Protein AF-A0A933EN72-F1 (afdb_monomer_lite)

pLDDT: mean 89.63, std 11.5, range [41.5, 98.25]

Radius of gyration: 16.43 Å; chains: 1; bounding box: 41×38×44 Å

Secondary structure (DSSP, 8-state):
---EEEEEE--TT--STHHHHHHHHHHTTTT--EEES-HHHHH-S--SEEEEEEE-GGGG--SS-HHHHHHHHSTTEEEEEE--SSHHHHHHHHHH-----------SS-PPPS---SS--EEEEEE--TTT--HHHHHHHHHHHGGGT-EEES-HHHHH-SS-SEEEEEEESTTSS-SS-HHHHHHHHSTTEEEEEE--SSHHHHHHHHHHHHT-

Foldseek 3Di:
DADAAEEEAEAPVCQACLLVLLCQQQDLLPPWHKYWHDLLLQQAFQHQHREYAYEPQVRNVDVVGSVVVCVVQFPRYHYHYDYAPGSNRSSVRVNVPPDPDRPRDDDDDDDPRGRAGPDADAAEEEAEASVPDHSLLSSLLCRLCVNVGHMYTHDLVSQQTYPHQHGEYEYEQQVPNDPDRSVVVCVPPRNNYHYHYQYDDDSNSSSVSVNVSVVD

Structure (mmCIF, N/CA/C/O backbone):
data_AF-A0A933EN72-F1
#
_entry.id   AF-A0A933EN72-F1
#
loop_
_atom_site.group_PDB
_atom_site.id
_atom_site.type_symbol
_atom_site.label_atom_id
_atom_site.label_alt_id
_atom_site.label_comp_id
_atom_site.label_asym_id
_atom_site.label_entity_id
_atom_site.label_seq_id
_atom_site.pdbx_PDB_ins_code
_atom_site.Cartn_x
_atom_site.Cartn_y
_atom_site.Cartn_z
_atom_site.occupancy
_atom_site.B_iso_or_equiv
_atom_site.auth_seq_id
_atom_site.auth_comp_id
_atom_site.auth_asym_id
_atom_site.auth_atom_id
_atom_site.pdbx_PDB_model_num
ATOM 1 N N . GLU A 1 1 ? 11.639 -12.276 6.466 1.00 54.22 1 GLU A N 1
ATOM 2 C CA . GLU A 1 1 ? 12.044 -12.107 7.891 1.00 54.22 1 GLU A CA 1
ATOM 3 C C . GLU A 1 1 ? 10.882 -11.496 8.678 1.00 54.22 1 GLU A C 1
ATOM 5 O O . GLU A 1 1 ? 9.890 -11.132 8.061 1.00 54.22 1 GLU A O 1
ATOM 10 N N . GLN A 1 2 ? 10.943 -11.399 10.011 1.00 68.12 2 GLN A N 1
ATOM 11 C CA . GLN A 1 2 ? 9.931 -10.630 10.754 1.00 68.12 2 GLN A CA 1
ATOM 12 C C . GLN A 1 2 ? 10.224 -9.134 10.605 1.00 68.12 2 GLN A C 1
ATOM 14 O O . GLN A 1 2 ? 11.325 -8.690 10.917 1.00 68.12 2 GLN A O 1
ATOM 19 N N . TYR A 1 3 ? 9.239 -8.366 10.143 1.00 71.19 3 TYR A N 1
ATOM 20 C CA . TYR A 1 3 ? 9.345 -6.919 9.965 1.00 71.19 3 TYR A CA 1
ATOM 21 C C . TYR A 1 3 ? 8.107 -6.213 10.523 1.00 71.19 3 TYR A C 1
ATOM 23 O O . TYR A 1 3 ? 7.078 -6.833 10.798 1.00 71.19 3 TYR A O 1
ATOM 31 N N . SER A 1 4 ? 8.225 -4.900 10.718 1.00 78.69 4 SER A N 1
ATOM 32 C CA . SER A 1 4 ? 7.108 -4.055 11.141 1.00 78.69 4 SER A CA 1
ATOM 33 C C . SER A 1 4 ? 6.435 -3.453 9.920 1.00 78.69 4 SER A C 1
ATOM 35 O O . SER A 1 4 ? 7.078 -2.738 9.151 1.00 78.69 4 SER A O 1
ATOM 37 N N . ARG A 1 5 ? 5.146 -3.733 9.742 1.00 87.81 5 ARG A N 1
ATOM 38 C CA . ARG A 1 5 ? 4.351 -3.166 8.653 1.00 87.81 5 ARG A CA 1
ATOM 39 C C . ARG A 1 5 ? 3.612 -1.932 9.146 1.00 87.81 5 ARG A C 1
ATOM 41 O O . ARG A 1 5 ? 2.907 -2.006 10.149 1.00 87.81 5 ARG A O 1
ATOM 48 N N . VAL A 1 6 ? 3.736 -0.835 8.405 1.00 91.69 6 VAL A N 1
ATOM 49 C CA . VAL A 1 6 ? 2.850 0.327 8.527 1.00 91.69 6 VAL A CA 1
ATOM 50 C C . VAL A 1 6 ? 2.036 0.426 7.245 1.00 91.69 6 VAL A C 1
ATOM 52 O O . VAL A 1 6 ? 2.601 0.571 6.158 1.00 91.69 6 VAL A O 1
ATOM 55 N N . TYR A 1 7 ? 0.719 0.322 7.389 1.00 95.06 7 TYR A N 1
ATOM 56 C CA . TYR A 1 7 ? -0.250 0.442 6.310 1.00 95.06 7 TYR A CA 1
ATOM 57 C C . TYR A 1 7 ? -1.048 1.732 6.493 1.00 95.06 7 TYR A C 1
ATOM 59 O O . TYR A 1 7 ? -1.721 1.902 7.509 1.00 95.06 7 TYR A O 1
ATOM 67 N N . VAL A 1 8 ? -0.980 2.641 5.526 1.00 96.94 8 VAL A N 1
ATOM 68 C CA . VAL A 1 8 ? -1.852 3.814 5.468 1.00 96.94 8 VAL A CA 1
ATOM 69 C C . VAL A 1 8 ? -3.125 3.419 4.738 1.00 96.94 8 VAL A C 1
ATOM 71 O O . VAL A 1 8 ? -3.112 3.139 3.537 1.00 96.94 8 VAL A O 1
ATOM 74 N N . LEU A 1 9 ? -4.211 3.372 5.500 1.00 97.88 9 LEU A N 1
ATOM 75 C CA . LEU A 1 9 ? -5.524 2.945 5.057 1.00 97.88 9 LEU A CA 1
ATOM 76 C C . LEU A 1 9 ? -6.353 4.174 4.665 1.00 97.88 9 LEU A C 1
ATOM 78 O O . LEU A 1 9 ? -6.825 4.914 5.530 1.00 97.88 9 LEU A O 1
ATOM 82 N N . LEU A 1 10 ? -6.510 4.391 3.357 1.00 97.69 10 LEU A N 1
ATOM 83 C CA . LEU A 1 10 ? -7.298 5.488 2.792 1.00 97.69 10 LEU A CA 1
ATOM 84 C C . LEU A 1 10 ? -8.790 5.126 2.734 1.00 97.69 10 LEU A C 1
ATOM 86 O O . LEU A 1 10 ? -9.117 3.991 2.376 1.00 97.69 10 LEU A O 1
ATOM 90 N N . PRO A 1 11 ? -9.699 6.065 3.056 1.00 95.88 11 PRO A N 1
ATOM 91 C CA . PRO A 1 11 ? -11.125 5.783 3.153 1.00 95.88 11 PRO A CA 1
ATOM 92 C C . PRO A 1 11 ? -11.784 5.545 1.787 1.00 95.88 11 PRO A C 1
ATOM 94 O O . PRO A 1 11 ? -11.268 5.993 0.756 1.00 95.88 11 PRO A O 1
ATOM 97 N N . PRO A 1 12 ? -12.973 4.910 1.753 1.00 92.75 12 PRO A N 1
ATOM 98 C CA . PRO A 1 12 ? -13.750 4.739 0.525 1.00 92.75 12 PRO A CA 1
ATOM 99 C C . PRO A 1 12 ? -14.041 6.064 -0.198 1.00 92.75 12 PRO A C 1
ATOM 101 O O . PRO A 1 12 ? -14.056 6.099 -1.431 1.00 92.75 12 PRO A O 1
ATOM 104 N N . SER A 1 13 ? -14.200 7.156 0.564 1.00 92.25 13 SER A N 1
ATOM 105 C CA . SER A 1 13 ? -14.405 8.525 0.069 1.00 92.25 13 SER A CA 1
ATOM 106 C C . SER A 1 13 ? -13.233 9.072 -0.755 1.00 92.25 13 SER A C 1
ATOM 108 O O . SER A 1 13 ? -13.438 9.973 -1.564 1.00 92.25 13 SER A O 1
ATOM 110 N N . ALA A 1 14 ? -12.021 8.519 -0.620 1.00 93.12 14 ALA A N 1
ATOM 111 C CA . ALA A 1 14 ? -10.827 8.979 -1.330 1.00 93.12 14 ALA A CA 1
ATOM 112 C C . ALA A 1 14 ? -10.828 8.537 -2.806 1.00 93.12 14 ALA A C 1
ATOM 114 O O . ALA A 1 14 ? -9.976 7.757 -3.211 1.00 93.12 14 ALA A O 1
ATOM 115 N N . THR A 1 15 ? -11.820 8.930 -3.606 1.00 90.31 15 THR A N 1
ATOM 116 C CA . THR A 1 15 ? -12.061 8.419 -4.973 1.00 90.31 15 THR A CA 1
ATOM 117 C C . THR A 1 15 ? -10.968 8.737 -5.985 1.00 90.31 15 THR A C 1
ATOM 119 O O . THR A 1 15 ? -10.844 8.036 -6.988 1.00 90.31 15 THR A O 1
ATOM 122 N N . ASP A 1 16 ? -10.162 9.757 -5.720 1.00 91.50 16 ASP A N 1
ATOM 123 C CA . ASP A 1 16 ? -9.021 10.151 -6.535 1.00 91.50 16 ASP A CA 1
ATOM 124 C C . ASP A 1 16 ? -7.683 9.784 -5.846 1.00 91.50 16 ASP A C 1
ATOM 126 O O . ASP A 1 16 ? -7.644 9.499 -4.644 1.00 91.50 16 ASP A O 1
ATOM 130 N N . PRO A 1 17 ? -6.573 9.731 -6.602 1.00 94.00 17 PRO A N 1
ATOM 131 C CA . PRO A 1 17 ? -5.272 9.307 -6.090 1.00 94.00 17 PRO A CA 1
ATOM 132 C C . PRO A 1 17 ? -4.503 10.403 -5.328 1.00 94.00 17 PRO A C 1
ATOM 134 O O . PRO A 1 17 ? -3.369 10.148 -4.922 1.00 94.00 17 PRO A O 1
ATOM 137 N N . ALA A 1 18 ? -5.053 11.603 -5.098 1.00 95.62 18 ALA A N 1
ATOM 138 C CA . ALA A 1 18 ? -4.316 12.688 -4.439 1.00 95.62 18 ALA A CA 1
ATOM 139 C C . ALA A 1 18 ? -3.886 12.314 -3.013 1.00 95.62 18 ALA A C 1
ATOM 141 O O . ALA A 1 18 ? -2.769 12.627 -2.600 1.00 95.62 18 ALA A O 1
ATOM 142 N N . GLY A 1 19 ? -4.720 11.561 -2.286 1.00 95.88 19 GLY A N 1
ATOM 143 C CA . GLY A 1 19 ? -4.346 11.003 -0.984 1.00 95.88 19 GLY A CA 1
ATOM 144 C C . GLY A 1 19 ? -3.141 10.059 -1.070 1.00 95.88 19 GLY A C 1
ATOM 145 O O . GLY A 1 19 ? -2.247 10.120 -0.233 1.00 95.88 19 GLY A O 1
ATOM 146 N N . VAL A 1 20 ? -3.054 9.236 -2.120 1.00 96.06 20 VAL A N 1
ATOM 147 C CA . VAL A 1 20 ? -1.894 8.358 -2.353 1.00 96.06 20 VAL A CA 1
ATOM 148 C C . VAL A 1 20 ? -0.638 9.178 -2.633 1.00 96.06 20 VAL A C 1
ATOM 150 O O . VAL A 1 20 ? 0.415 8.886 -2.069 1.00 96.06 20 VAL A O 1
ATOM 153 N N . ALA A 1 21 ? -0.748 10.219 -3.462 1.00 95.25 21 ALA A N 1
ATOM 154 C CA . ALA A 1 21 ? 0.364 11.113 -3.776 1.00 95.25 21 ALA A CA 1
ATOM 155 C C . ALA A 1 21 ? 0.891 11.829 -2.520 1.00 95.25 21 ALA A C 1
ATOM 157 O O . ALA A 1 21 ? 2.102 11.885 -2.312 1.00 95.25 21 ALA A O 1
ATOM 158 N N . ALA A 1 22 ? -0.002 12.296 -1.641 1.00 95.94 22 ALA A N 1
ATOM 159 C CA . ALA A 1 22 ? 0.367 12.889 -0.356 1.00 95.94 22 ALA A CA 1
ATOM 160 C C . ALA A 1 22 ? 1.120 11.901 0.549 1.00 95.94 22 ALA A C 1
ATOM 162 O O . ALA A 1 22 ? 2.178 12.230 1.091 1.00 95.94 22 ALA A O 1
ATOM 163 N N . VAL A 1 23 ? 0.623 10.665 0.670 1.00 95.12 23 VAL A N 1
ATOM 164 C CA . VAL A 1 23 ? 1.286 9.616 1.461 1.00 95.12 23 VAL A CA 1
ATOM 165 C C 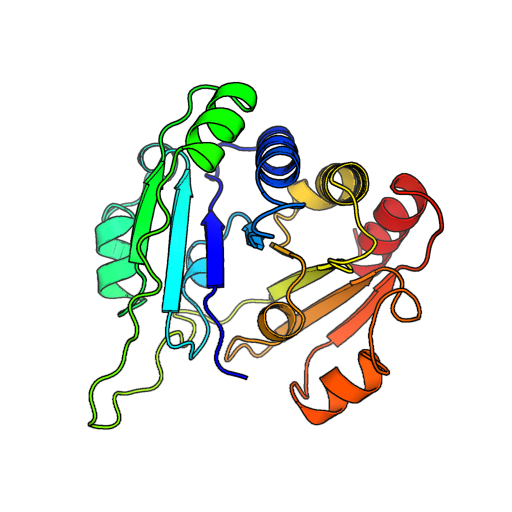. VAL A 1 23 ? 2.658 9.273 0.879 1.00 95.12 23 VAL A C 1
ATOM 167 O O . VAL A 1 23 ? 3.634 9.163 1.628 1.00 95.12 23 VAL A O 1
ATOM 170 N N . ALA A 1 24 ? 2.761 9.129 -0.445 1.00 93.06 24 ALA A N 1
ATOM 171 C CA . ALA A 1 24 ? 4.024 8.868 -1.125 1.00 93.06 24 ALA A CA 1
ATOM 172 C C . ALA A 1 24 ? 5.018 10.021 -0.904 1.00 93.06 24 ALA A C 1
ATOM 174 O O . ALA A 1 24 ? 6.144 9.789 -0.470 1.00 93.06 24 ALA A O 1
ATOM 175 N N . GLY A 1 25 ? 4.595 11.269 -1.108 1.00 92.50 25 GLY A N 1
ATOM 176 C CA . GLY A 1 25 ? 5.434 12.447 -0.885 1.00 92.50 25 GLY A CA 1
ATOM 177 C C . GLY A 1 25 ? 5.956 12.551 0.551 1.00 92.50 25 GLY A C 1
ATOM 178 O O . GLY A 1 25 ? 7.137 12.824 0.755 1.00 92.50 25 GLY A O 1
ATOM 179 N N . ALA A 1 26 ? 5.110 12.276 1.547 1.00 91.12 26 ALA A N 1
ATOM 180 C CA . ALA A 1 26 ? 5.491 12.375 2.955 1.00 91.12 26 ALA A CA 1
ATOM 181 C C . ALA A 1 26 ? 6.378 11.216 3.433 1.00 91.12 26 ALA A C 1
ATOM 183 O O . ALA A 1 26 ? 7.263 11.406 4.268 1.00 91.12 26 ALA A O 1
ATOM 184 N N . THR A 1 27 ? 6.139 9.997 2.942 1.00 88.56 27 THR A N 1
ATOM 185 C CA . THR A 1 27 ? 6.661 8.796 3.613 1.00 88.56 27 THR A CA 1
ATOM 186 C C . THR A 1 27 ? 7.653 8.005 2.778 1.00 88.56 27 THR 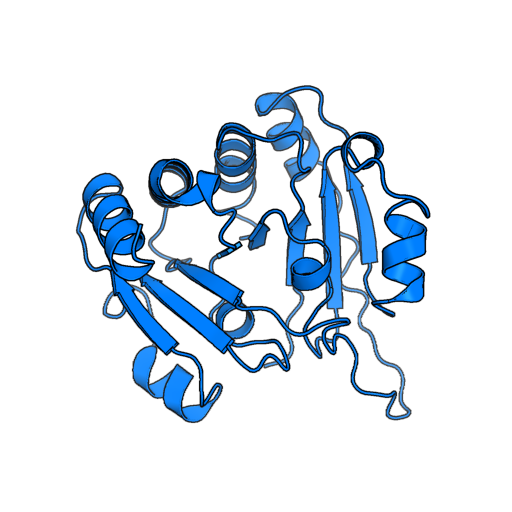A C 1
ATOM 188 O O . THR A 1 27 ? 8.462 7.284 3.356 1.00 88.56 27 THR A O 1
ATOM 191 N N . TRP A 1 28 ? 7.662 8.124 1.450 1.00 86.50 28 TRP A N 1
ATOM 192 C CA . TRP A 1 28 ? 8.378 7.170 0.598 1.00 86.50 28 TRP A CA 1
ATOM 193 C C . TRP A 1 28 ? 9.899 7.193 0.771 1.00 86.50 28 TRP A C 1
ATOM 195 O O . TRP A 1 28 ? 10.537 6.146 0.803 1.00 86.50 28 TRP A O 1
ATOM 205 N N . SER A 1 29 ? 10.494 8.369 0.961 1.00 80.69 29 SER A N 1
ATOM 206 C CA . SER A 1 29 ? 11.951 8.492 1.126 1.00 80.69 29 SER A CA 1
ATOM 207 C C . SER A 1 29 ? 12.438 8.156 2.539 1.00 80.69 29 SER A C 1
ATOM 209 O O . SER A 1 29 ? 13.618 7.873 2.732 1.00 80.69 29 SER A O 1
ATOM 211 N N . THR A 1 30 ? 11.553 8.203 3.537 1.00 79.56 30 THR A N 1
ATOM 212 C CA . THR A 1 30 ? 11.928 8.161 4.961 1.00 79.56 30 THR A CA 1
ATOM 213 C C . THR A 1 30 ? 11.423 6.913 5.672 1.00 79.56 30 THR A C 1
ATOM 215 O O . THR A 1 30 ? 12.157 6.313 6.453 1.00 79.56 30 THR A O 1
ATOM 218 N N . ARG A 1 31 ? 10.175 6.514 5.412 1.00 79.88 31 ARG A N 1
ATOM 219 C CA . ARG A 1 31 ? 9.467 5.471 6.165 1.00 79.88 31 ARG A CA 1
ATOM 220 C C . ARG A 1 31 ? 8.870 4.355 5.296 1.00 79.88 31 ARG A C 1
ATOM 222 O O . ARG A 1 31 ? 8.685 3.256 5.803 1.00 79.88 31 ARG A O 1
ATOM 229 N N . ARG A 1 32 ? 8.616 4.611 4.005 1.00 78.88 32 ARG A N 1
ATOM 230 C CA . ARG A 1 32 ? 8.132 3.656 2.983 1.00 78.88 32 ARG A CA 1
ATOM 231 C C . ARG A 1 32 ? 6.880 2.889 3.403 1.00 78.88 32 ARG A C 1
ATOM 233 O O . ARG A 1 32 ? 6.859 1.659 3.385 1.00 78.88 32 ARG A O 1
ATOM 240 N N . PHE A 1 33 ? 5.843 3.613 3.806 1.00 90.25 33 PHE A N 1
ATOM 241 C CA . PHE A 1 33 ? 4.596 2.969 4.200 1.00 90.25 33 PHE A CA 1
ATOM 242 C C . PHE A 1 33 ? 3.919 2.280 3.022 1.00 90.25 33 PHE A C 1
ATOM 244 O O . PHE A 1 33 ? 4.020 2.718 1.877 1.00 90.25 33 PHE A O 1
ATOM 251 N N . THR A 1 34 ? 3.205 1.204 3.336 1.00 94.31 34 THR A N 1
ATOM 252 C CA . THR A 1 34 ? 2.288 0.575 2.388 1.00 94.31 34 THR A CA 1
ATOM 253 C C . THR A 1 34 ? 1.023 1.416 2.318 1.00 94.31 34 THR A C 1
ATOM 255 O O . THR A 1 34 ? 0.556 1.902 3.344 1.00 94.31 34 THR A O 1
ATOM 258 N N . ILE A 1 35 ? 0.480 1.608 1.122 1.00 96.44 35 ILE A N 1
ATOM 259 C CA . ILE A 1 35 ? -0.685 2.456 0.866 1.00 96.44 35 ILE A CA 1
ATOM 260 C C . ILE A 1 35 ? -1.775 1.586 0.255 1.00 96.44 35 ILE A C 1
ATOM 262 O O . ILE A 1 35 ? -1.519 0.860 -0.706 1.00 96.44 35 ILE A O 1
ATOM 266 N N . GLY A 1 36 ? -2.998 1.684 0.761 1.00 97.00 36 GLY A N 1
ATOM 267 C CA . GLY A 1 36 ? -4.144 1.055 0.117 1.00 97.00 36 GLY A CA 1
ATOM 268 C C . GLY A 1 36 ? -5.464 1.431 0.773 1.00 97.00 36 GLY A C 1
ATOM 269 O O . GLY A 1 36 ? -5.523 2.342 1.596 1.00 97.00 36 GLY A O 1
ATOM 270 N N . ALA A 1 37 ? -6.538 0.757 0.366 1.00 95.75 37 ALA A N 1
ATOM 271 C CA . ALA A 1 37 ? -7.905 1.086 0.782 1.00 95.75 37 ALA A CA 1
ATOM 272 C C . ALA A 1 37 ? -8.713 -0.143 1.239 1.00 95.75 37 ALA A C 1
ATOM 274 O O . ALA A 1 37 ? -9.940 -0.109 1.241 1.00 95.75 37 ALA A O 1
ATOM 275 N N . SER A 1 38 ? -8.045 -1.245 1.604 1.00 96.06 38 SER A N 1
ATOM 276 C CA . SER A 1 38 ? -8.697 -2.453 2.125 1.00 96.06 38 SER A CA 1
ATOM 277 C C . SER A 1 38 ? -8.351 -2.652 3.598 1.00 96.06 38 SER A C 1
ATOM 279 O O . SER A 1 38 ? -7.189 -2.855 3.951 1.00 96.06 38 SER A O 1
ATOM 281 N N . ALA A 1 39 ? -9.370 -2.600 4.461 1.00 95.56 39 ALA A N 1
ATOM 282 C CA . ALA A 1 39 ? -9.203 -2.841 5.892 1.00 95.56 39 ALA A CA 1
ATOM 283 C C . ALA A 1 39 ? -8.778 -4.291 6.175 1.00 95.56 39 ALA A C 1
ATOM 285 O O . ALA A 1 39 ? -7.921 -4.519 7.027 1.00 95.56 39 ALA A O 1
ATOM 286 N N . ASP A 1 40 ? -9.313 -5.257 5.417 1.00 94.94 40 ASP A N 1
ATOM 287 C CA . ASP A 1 40 ? -8.882 -6.654 5.497 1.00 94.94 40 ASP A CA 1
ATOM 288 C C . ASP A 1 40 ? -7.390 -6.772 5.120 1.00 94.94 40 ASP A C 1
ATOM 290 O O . ASP A 1 40 ? -6.606 -7.304 5.905 1.00 94.94 40 ASP A O 1
ATOM 294 N N . ASP A 1 41 ? -6.945 -6.169 4.006 1.00 96.44 41 ASP A N 1
ATOM 295 C CA . ASP A 1 41 ? -5.525 -6.195 3.612 1.00 96.44 41 ASP A CA 1
ATOM 296 C C . ASP A 1 41 ? -4.616 -5.528 4.645 1.00 96.44 41 ASP A C 1
ATOM 298 O O . ASP A 1 41 ? -3.534 -6.032 4.925 1.00 96.44 41 ASP A O 1
ATOM 302 N N . ALA A 1 42 ? -5.040 -4.428 5.263 1.00 95.19 42 ALA A N 1
ATOM 303 C CA . ALA A 1 42 ? -4.262 -3.772 6.309 1.00 95.19 42 ALA A CA 1
ATOM 304 C C . ALA A 1 42 ? -4.025 -4.687 7.532 1.00 95.19 42 ALA A C 1
ATOM 306 O O . ALA A 1 42 ? -2.984 -4.593 8.190 1.00 95.19 42 ALA A O 1
ATOM 307 N N . GLY A 1 43 ? -4.970 -5.593 7.812 1.00 92.50 43 GLY A N 1
ATOM 308 C CA . GLY A 1 43 ? -4.953 -6.496 8.962 1.00 92.50 43 GLY A CA 1
ATOM 309 C C . GLY A 1 43 ? -4.251 -7.842 8.748 1.00 92.50 43 GLY A C 1
ATOM 310 O O . GLY A 1 43 ? -3.841 -8.461 9.736 1.00 92.50 43 GLY A O 1
ATOM 311 N N . ILE A 1 44 ? -4.080 -8.319 7.511 1.00 92.25 44 ILE A N 1
ATOM 312 C CA . ILE A 1 44 ? -3.490 -9.646 7.252 1.00 92.25 44 ILE A CA 1
ATOM 313 C C . ILE A 1 44 ? -1.974 -9.728 7.507 1.00 92.25 44 ILE A C 1
ATOM 315 O O . ILE A 1 44 ? -1.264 -8.726 7.615 1.00 92.25 44 ILE A O 1
ATOM 319 N N . GLY A 1 45 ? -1.478 -10.966 7.570 1.00 87.50 45 GLY A N 1
ATOM 320 C CA . GLY A 1 45 ? -0.070 -11.318 7.720 1.00 87.50 45 GLY A CA 1
ATOM 321 C C . GLY A 1 45 ? 0.296 -11.736 9.141 1.00 87.50 45 GLY A C 1
ATOM 322 O O . GLY A 1 45 ? -0.031 -11.059 10.116 1.00 87.50 45 GLY A O 1
ATOM 323 N N . ASN A 1 46 ? 1.049 -12.830 9.261 1.00 84.88 46 ASN A N 1
ATOM 324 C CA . ASN A 1 46 ? 1.567 -13.311 10.542 1.00 84.88 46 ASN A CA 1
ATOM 325 C C . ASN A 1 46 ? 2.846 -12.551 10.946 1.00 84.88 46 ASN A C 1
ATOM 327 O O . ASN A 1 46 ? 3.944 -13.112 11.012 1.00 84.88 46 ASN A O 1
ATOM 331 N N . LEU A 1 47 ? 2.692 -11.242 11.150 1.00 79.75 47 LEU A N 1
ATOM 332 C CA . LEU A 1 47 ? 3.767 -10.311 11.488 1.00 79.75 47 LEU A CA 1
ATOM 333 C C . LEU A 1 47 ? 3.702 -9.918 12.967 1.00 79.75 47 LEU A C 1
ATOM 335 O O . LEU A 1 47 ? 2.617 -9.716 13.520 1.00 79.75 47 LEU A O 1
ATOM 339 N N . HIS A 1 48 ? 4.872 -9.744 13.580 1.00 73.25 48 HIS A N 1
ATOM 340 C CA . HIS A 1 48 ? 5.022 -9.290 14.966 1.00 73.25 48 HIS A CA 1
ATOM 341 C C . HIS A 1 48 ? 4.422 -7.901 15.219 1.00 73.25 48 HIS A C 1
ATOM 343 O O . HIS A 1 48 ? 3.860 -7.663 16.285 1.00 73.25 48 HIS A O 1
ATOM 349 N N . ALA A 1 49 ? 4.498 -7.003 14.232 1.00 79.19 49 ALA A N 1
ATOM 350 C CA . ALA A 1 49 ? 3.936 -5.661 14.316 1.00 79.19 49 ALA A CA 1
ATOM 351 C C . ALA A 1 49 ? 3.188 -5.303 13.025 1.00 79.19 49 ALA A C 1
ATOM 353 O O . ALA A 1 49 ? 3.788 -5.177 11.954 1.00 79.19 49 ALA A O 1
ATOM 354 N N . ARG A 1 50 ? 1.870 -5.116 13.146 1.00 88.19 50 ARG A N 1
ATOM 355 C CA . ARG A 1 50 ? 0.989 -4.584 12.097 1.00 88.19 50 ARG A CA 1
ATOM 356 C C . ARG A 1 50 ? 0.388 -3.290 12.603 1.00 88.19 50 ARG A C 1
ATOM 358 O O . ARG A 1 50 ? -0.435 -3.313 13.511 1.00 88.19 50 ARG A O 1
ATOM 365 N N . MET A 1 51 ? 0.822 -2.173 12.047 1.00 91.06 51 MET A N 1
ATOM 366 C CA . MET A 1 51 ? 0.270 -0.863 12.344 1.00 91.06 51 MET A CA 1
ATOM 367 C C . MET A 1 51 ? -0.582 -0.400 11.176 1.00 91.06 51 MET A C 1
ATOM 369 O O . MET A 1 51 ? -0.142 -0.451 10.027 1.00 91.06 51 MET A O 1
ATOM 373 N N . VAL A 1 52 ? -1.778 0.084 11.487 1.00 94.62 52 VAL A N 1
ATOM 374 C CA . VAL A 1 52 ? -2.691 0.646 10.499 1.00 94.62 52 VAL A CA 1
ATOM 375 C C . VAL A 1 52 ? -2.958 2.096 10.872 1.00 94.62 52 VAL A C 1
ATOM 377 O O . VAL A 1 52 ? -3.571 2.377 11.901 1.00 94.62 52 VAL A O 1
ATOM 380 N N . VAL A 1 53 ? -2.474 3.009 10.030 1.00 95.81 53 VAL A N 1
ATOM 381 C CA . VAL A 1 53 ? -2.801 4.434 10.101 1.00 95.81 53 VAL A CA 1
ATOM 382 C C . VAL A 1 53 ? -4.080 4.638 9.300 1.00 95.81 53 VAL A C 1
ATOM 384 O O . VAL A 1 53 ? -4.060 4.573 8.072 1.00 95.81 53 VAL A O 1
ATOM 387 N N . VAL A 1 54 ? -5.199 4.823 9.992 1.00 97.06 54 VAL A N 1
ATOM 388 C CA . VAL A 1 54 ? -6.527 4.944 9.383 1.00 97.06 54 VAL A CA 1
ATOM 389 C C . VAL A 1 54 ? -6.829 6.408 9.133 1.00 97.06 54 VAL A C 1
ATOM 391 O O . VAL A 1 54 ? -7.040 7.168 10.078 1.00 97.06 54 VAL A O 1
ATOM 394 N N . VAL A 1 55 ? -6.844 6.793 7.858 1.00 97.56 55 VAL A N 1
ATOM 395 C CA . VAL A 1 55 ? -7.131 8.165 7.438 1.00 97.56 55 VAL A CA 1
ATOM 396 C C . VAL A 1 55 ? -8.637 8.389 7.458 1.00 97.56 55 VAL A C 1
ATOM 398 O O . VAL A 1 55 ? -9.383 7.612 6.862 1.00 97.56 55 VAL A O 1
ATOM 401 N N . ASN A 1 56 ? -9.061 9.451 8.142 1.00 96.94 56 ASN A N 1
ATOM 402 C CA . ASN A 1 56 ? -10.453 9.863 8.307 1.00 96.94 56 ASN A CA 1
ATOM 403 C C . ASN A 1 56 ? -11.382 8.680 8.643 1.00 96.94 56 ASN A C 1
ATOM 405 O O . ASN A 1 56 ? -12.239 8.319 7.835 1.00 96.94 56 ASN A O 1
ATOM 409 N N . PRO A 1 57 ? -11.238 8.042 9.824 1.00 96.50 57 PRO A N 1
ATOM 410 C CA . PRO A 1 57 ? -12.044 6.877 10.200 1.00 96.50 57 PRO A CA 1
ATOM 411 C C . PRO A 1 57 ? -13.560 7.087 10.094 1.00 96.50 57 PRO A C 1
ATOM 413 O O . PRO A 1 57 ? -14.297 6.139 9.835 1.00 96.50 57 PRO A O 1
ATOM 416 N N . GLN A 1 58 ? -14.030 8.323 10.273 1.00 94.00 58 GLN A N 1
ATOM 417 C CA . GLN A 1 58 ? -15.436 8.697 10.131 1.00 94.00 58 GLN A CA 1
ATOM 418 C C . GLN A 1 58 ? -15.980 8.478 8.709 1.00 94.00 58 GLN A C 1
ATOM 420 O O . GLN A 1 58 ? -17.167 8.201 8.548 1.00 94.00 58 GLN A O 1
ATOM 425 N N . ASP A 1 59 ? -15.118 8.523 7.690 1.00 94.88 59 ASP A N 1
ATOM 426 C CA . ASP A 1 59 ? -15.496 8.370 6.281 1.00 94.88 59 ASP A CA 1
ATOM 427 C C . ASP A 1 59 ? -15.703 6.903 5.873 1.00 94.88 59 ASP A C 1
ATOM 429 O O . ASP A 1 59 ? -16.158 6.612 4.766 1.00 94.88 59 ASP A O 1
ATOM 433 N N . TRP A 1 60 ? -15.369 5.956 6.753 1.00 93.50 60 TRP A N 1
ATOM 434 C CA . TRP A 1 60 ? -15.567 4.530 6.500 1.00 93.50 60 TRP A CA 1
ATOM 435 C C . TRP A 1 60 ? -17.011 4.077 6.709 1.00 93.50 60 TRP A C 1
ATOM 437 O O . TRP A 1 60 ? -17.408 3.057 6.149 1.00 93.50 60 TRP A O 1
ATOM 447 N N . GLY A 1 61 ? -17.796 4.813 7.505 1.00 87.81 61 GLY A N 1
ATOM 448 C CA . GLY A 1 61 ? -19.213 4.518 7.737 1.00 87.81 61 GLY A CA 1
ATOM 449 C C . GLY A 1 61 ? -19.493 3.116 8.299 1.00 87.81 61 GLY A C 1
ATOM 450 O O . GLY A 1 61 ? -20.595 2.598 8.127 1.00 87.81 61 GLY A O 1
ATOM 451 N N . THR A 1 62 ? -18.509 2.469 8.930 1.00 85.44 62 THR A N 1
ATOM 452 C CA . THR A 1 62 ? -18.629 1.091 9.417 1.00 85.44 62 THR A CA 1
ATOM 453 C C . THR A 1 62 ? -19.385 1.017 10.741 1.00 85.44 62 THR A C 1
ATOM 455 O O . THR A 1 62 ? -19.299 1.894 11.600 1.00 85.44 62 THR A O 1
ATOM 458 N N . THR A 1 63 ? -20.152 -0.061 10.916 1.00 87.38 63 THR A N 1
ATOM 459 C CA . THR A 1 63 ? -20.740 -0.452 12.202 1.00 87.38 63 THR A CA 1
ATOM 460 C C . THR A 1 63 ? -20.394 -1.927 12.448 1.00 87.38 63 THR A C 1
ATOM 462 O O . THR A 1 63 ? -20.857 -2.777 11.687 1.00 87.38 63 THR A O 1
ATOM 465 N N . PRO A 1 64 ? -19.576 -2.256 13.465 1.00 91.50 64 PRO A N 1
ATOM 466 C CA . PRO A 1 64 ? -18.982 -1.336 14.437 1.00 91.50 64 PRO A CA 1
ATOM 467 C C . PRO A 1 64 ? -17.930 -0.401 13.799 1.00 91.50 64 PRO A C 1
ATOM 469 O O . PRO A 1 64 ? -17.469 -0.686 12.689 1.00 91.50 64 PRO A O 1
ATOM 472 N N . PRO A 1 65 ? -17.547 0.700 14.477 1.00 94.94 65 PRO A N 1
ATOM 473 C CA . PRO A 1 65 ? -16.456 1.562 14.026 1.00 94.94 65 PRO A CA 1
ATOM 474 C C . PRO A 1 65 ? -15.154 0.775 13.799 1.00 94.94 65 PRO A C 1
ATOM 476 O O . PRO A 1 65 ? -14.947 -0.294 14.381 1.00 94.94 65 PRO A O 1
ATOM 479 N N . LEU A 1 66 ? -14.277 1.283 12.926 1.00 95.50 66 LEU A N 1
ATOM 480 C CA . LEU A 1 66 ? -13.119 0.520 12.445 1.00 95.50 66 LEU A CA 1
ATOM 481 C C . LEU A 1 66 ? -12.160 0.041 13.544 1.00 95.50 66 LEU A C 1
ATOM 483 O O . LEU A 1 66 ? -11.599 -1.042 13.414 1.00 95.50 66 LEU A O 1
ATOM 487 N N . ASP A 1 67 ? -11.963 0.808 14.611 1.00 94.50 67 ASP A N 1
ATOM 488 C CA . ASP A 1 67 ? -11.117 0.414 15.742 1.00 94.50 67 ASP A CA 1
ATOM 489 C C . ASP A 1 67 ? -11.629 -0.875 16.410 1.00 94.50 67 ASP A C 1
ATOM 491 O O . ASP A 1 67 ? -10.867 -1.820 16.630 1.00 94.50 67 ASP A O 1
ATOM 495 N N . GLN A 1 68 ? -12.938 -0.956 16.647 1.00 95.00 68 GLN A N 1
ATOM 496 C CA . GLN A 1 68 ? -13.603 -2.145 17.179 1.00 95.00 68 GLN A CA 1
ATOM 497 C C . GLN A 1 68 ? -13.606 -3.290 16.167 1.00 95.00 68 GLN A C 1
ATOM 499 O O . GLN A 1 68 ? -13.405 -4.444 16.544 1.00 95.00 68 GLN A O 1
ATOM 504 N N . TRP A 1 69 ? -13.788 -2.986 14.880 1.00 95.19 69 TRP A N 1
ATOM 505 C CA . TRP A 1 69 ? -13.715 -3.984 13.816 1.00 95.19 69 TRP A CA 1
ATOM 506 C C . TRP A 1 69 ? -12.323 -4.636 13.744 1.00 95.19 69 TRP A C 1
ATOM 508 O O . TRP A 1 69 ? -12.218 -5.863 13.734 1.00 95.19 69 TRP A O 1
ATOM 518 N N . PHE A 1 70 ? -11.241 -3.851 13.788 1.00 94.00 70 PHE A N 1
ATOM 519 C CA . PHE A 1 70 ? -9.876 -4.386 13.836 1.00 94.00 70 PHE A CA 1
ATOM 520 C C . PHE A 1 70 ? -9.625 -5.181 15.120 1.00 94.00 70 PHE A C 1
ATOM 522 O O . PHE A 1 70 ? -9.035 -6.259 15.055 1.00 94.00 70 PHE A O 1
ATOM 529 N N . ALA A 1 71 ? -10.107 -4.704 16.271 1.00 91.38 71 ALA A N 1
ATOM 530 C CA . ALA A 1 71 ? -9.998 -5.441 17.530 1.00 91.38 71 ALA A CA 1
ATOM 531 C C . ALA A 1 71 ? -10.711 -6.804 17.473 1.00 91.38 71 ALA A C 1
ATOM 533 O O . ALA A 1 71 ? -10.215 -7.781 18.036 1.00 91.38 71 ALA A O 1
ATOM 534 N N . GLN A 1 72 ? -11.845 -6.877 16.771 1.00 91.94 72 GLN A N 1
ATOM 535 C CA . GLN A 1 72 ? -12.627 -8.097 16.605 1.00 91.94 72 GLN A CA 1
ATOM 536 C C . GLN A 1 72 ? -11.976 -9.089 15.631 1.00 91.94 72 GLN A C 1
ATOM 538 O O . GLN A 1 72 ? -11.891 -10.276 15.945 1.00 91.94 72 GLN A O 1
ATOM 543 N N . TYR A 1 73 ? -11.546 -8.634 14.451 1.00 91.31 73 TYR A N 1
ATOM 544 C CA . TYR A 1 73 ? -11.145 -9.531 13.357 1.00 91.31 73 TYR A CA 1
ATOM 545 C C . TYR A 1 73 ? -9.631 -9.681 13.185 1.00 91.31 73 TYR A C 1
ATOM 547 O O . TYR A 1 73 ? -9.167 -10.696 12.672 1.00 91.31 73 TYR A O 1
ATOM 555 N N . TYR A 1 74 ? -8.844 -8.709 13.642 1.00 91.19 74 TYR A N 1
ATOM 556 C CA . TYR A 1 74 ? -7.407 -8.635 13.385 1.00 91.19 74 TYR A CA 1
ATOM 557 C C . TYR A 1 74 ? -6.633 -8.306 14.661 1.00 91.19 74 TYR A C 1
ATOM 559 O O . TYR A 1 74 ? -5.943 -7.290 14.770 1.00 91.19 74 TYR A O 1
ATOM 567 N N . ALA A 1 75 ? -6.707 -9.221 15.630 1.00 86.75 75 ALA A N 1
ATOM 568 C CA . ALA A 1 75 ? -5.987 -9.106 16.892 1.00 86.75 75 ALA A CA 1
ATOM 569 C C . ALA A 1 75 ? -4.496 -8.776 16.678 1.00 86.75 75 ALA A C 1
ATOM 571 O O . ALA A 1 75 ? -3.831 -9.322 15.791 1.00 86.75 75 ALA A O 1
ATOM 572 N N . GLY A 1 76 ? -3.962 -7.873 17.502 1.00 84.12 76 GLY A N 1
ATOM 573 C CA . GLY A 1 76 ? -2.572 -7.414 17.424 1.00 84.12 76 GLY A CA 1
ATOM 574 C 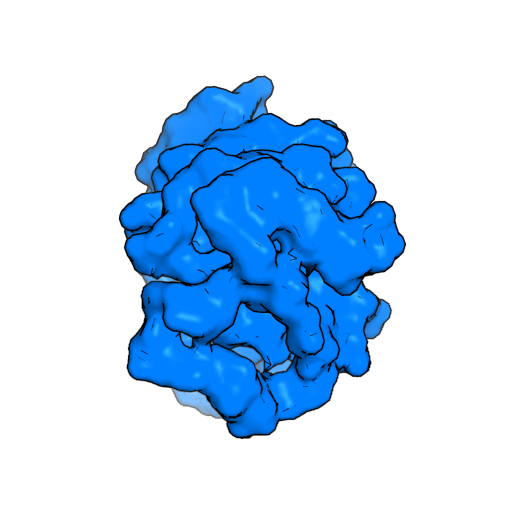C . GLY A 1 76 ? -2.300 -6.321 16.385 1.00 84.12 76 GLY A C 1
ATOM 575 O O . GLY A 1 76 ? -1.147 -5.916 16.251 1.00 84.12 76 GLY A O 1
ATOM 576 N N . VAL A 1 77 ? -3.315 -5.834 15.663 1.00 89.81 77 VAL A N 1
ATOM 577 C CA . VAL A 1 77 ? -3.197 -4.586 14.899 1.00 89.81 77 VAL A CA 1
ATOM 578 C C . VAL A 1 77 ? -3.097 -3.398 15.856 1.00 89.81 77 VAL A C 1
ATOM 580 O O . VAL A 1 77 ? -3.921 -3.232 16.754 1.00 89.81 77 VAL A O 1
ATOM 583 N N . VAL A 1 78 ? -2.095 -2.549 15.641 1.00 90.38 78 VAL A N 1
ATOM 584 C CA . VAL A 1 78 ? -1.986 -1.231 16.268 1.00 90.38 78 VAL A CA 1
ATOM 585 C C . VAL A 1 78 ? -2.757 -0.238 15.409 1.00 90.38 78 VAL A C 1
ATOM 587 O O . VAL A 1 78 ? -2.304 0.149 14.332 1.00 90.38 78 VAL A O 1
ATOM 590 N N . TYR A 1 79 ? -3.936 0.142 15.884 1.00 92.69 79 TYR A N 1
ATOM 591 C CA . TYR A 1 79 ? -4.810 1.103 15.224 1.00 92.69 79 TYR A CA 1
ATOM 592 C C . TYR A 1 79 ? -4.390 2.538 15.567 1.00 92.69 79 TYR A C 1
ATOM 594 O O . TYR A 1 79 ? -4.326 2.900 16.743 1.00 92.69 79 TYR A O 1
ATOM 602 N N . VAL A 1 80 ? -4.122 3.359 14.551 1.00 93.81 80 VAL A N 1
ATOM 603 C CA . VAL A 1 80 ? -3.754 4.774 14.704 1.00 93.81 80 VAL A CA 1
ATOM 604 C C . VAL A 1 80 ? -4.696 5.620 13.844 1.00 93.81 80 VAL A C 1
ATOM 606 O O . VAL A 1 80 ? -4.546 5.622 12.623 1.00 93.81 80 VAL A O 1
ATOM 609 N N . PRO A 1 81 ? -5.678 6.332 14.422 1.00 95.38 81 PRO A N 1
ATOM 610 C CA . PRO A 1 81 ? -6.510 7.240 13.645 1.00 95.38 81 PRO A CA 1
ATOM 611 C C . PRO A 1 81 ? -5.705 8.484 13.250 1.00 95.38 81 PRO A C 1
ATOM 613 O O . PRO A 1 81 ? -4.973 9.041 14.069 1.00 95.38 81 PRO A O 1
ATOM 616 N N . LEU A 1 82 ? -5.871 8.936 12.011 1.00 96.19 82 LEU A N 1
ATOM 617 C CA . LEU A 1 82 ? -5.304 10.177 11.492 1.00 96.19 82 LEU A CA 1
ATOM 618 C C . LEU A 1 82 ? -6.416 10.962 10.801 1.00 96.19 82 LEU A C 1
ATOM 620 O O . LEU A 1 82 ? -7.102 10.431 9.931 1.00 96.19 82 LEU A O 1
ATOM 624 N N . TYR A 1 83 ? -6.586 12.222 11.187 1.00 95.81 83 TYR A N 1
ATOM 625 C CA . TYR A 1 83 ? -7.580 13.119 10.601 1.00 95.81 83 TYR A CA 1
ATOM 626 C C . TYR A 1 83 ? -6.872 14.128 9.711 1.00 95.81 83 TYR A C 1
ATOM 628 O O . TYR A 1 83 ? -5.879 14.711 10.141 1.00 95.81 83 TYR A O 1
ATOM 636 N N . ALA A 1 84 ? -7.356 14.291 8.486 1.00 96.50 84 ALA A N 1
ATOM 637 C CA . ALA A 1 84 ? -6.818 15.249 7.537 1.00 96.50 84 ALA A CA 1
ATOM 638 C C . ALA A 1 84 ? -7.921 15.804 6.635 1.00 96.50 84 ALA A C 1
ATOM 640 O O . ALA A 1 84 ? -8.667 15.040 6.016 1.00 96.50 84 ALA A O 1
ATOM 641 N N . ASP A 1 85 ? -7.977 17.127 6.509 1.00 95.44 85 ASP A N 1
ATOM 642 C CA . ASP A 1 85 ? -9.010 17.811 5.716 1.00 95.44 85 ASP A CA 1
ATOM 643 C C . ASP A 1 85 ? -8.631 17.941 4.230 1.00 95.44 85 ASP A C 1
ATOM 645 O O . ASP A 1 85 ? -9.455 18.284 3.380 1.00 95.44 85 ASP A O 1
ATOM 649 N N . SER A 1 86 ? -7.365 17.686 3.895 1.00 95.88 86 SER A N 1
ATOM 650 C CA . SER A 1 86 ? -6.834 17.778 2.534 1.00 95.88 86 SER A CA 1
ATOM 651 C C . SER A 1 86 ? -5.612 16.871 2.341 1.00 95.88 86 SER A C 1
ATOM 653 O O . SER A 1 86 ? -5.019 16.429 3.328 1.00 95.88 86 SER A O 1
ATOM 655 N N . PRO A 1 87 ? -5.180 16.605 1.093 1.00 96.00 87 PRO A N 1
ATOM 656 C CA . PRO A 1 87 ? -3.930 15.889 0.831 1.00 96.00 87 PRO A CA 1
ATOM 657 C C . PRO A 1 87 ? -2.689 16.560 1.450 1.00 96.00 87 PRO A C 1
ATOM 659 O O . PRO A 1 87 ? -1.822 15.866 1.978 1.00 96.00 87 PRO A O 1
ATOM 662 N N . ASP A 1 88 ? -2.613 17.893 1.447 1.00 95.88 88 ASP A N 1
ATOM 663 C CA . ASP A 1 88 ? -1.484 18.617 2.050 1.00 95.88 88 ASP A CA 1
ATOM 664 C C . ASP A 1 88 ? -1.470 18.456 3.576 1.00 95.88 88 ASP A C 1
ATOM 666 O O . ASP A 1 88 ? -0.425 18.172 4.166 1.00 95.88 88 ASP A O 1
ATOM 670 N N . ASP A 1 89 ? -2.639 18.560 4.214 1.00 97.06 89 ASP A N 1
ATOM 671 C CA . ASP A 1 89 ? -2.785 18.287 5.646 1.00 97.06 89 ASP A CA 1
ATOM 672 C C . ASP A 1 89 ? -2.441 16.824 5.960 1.00 97.06 89 ASP A C 1
ATOM 674 O O . ASP A 1 89 ? -1.650 16.559 6.859 1.00 97.06 89 ASP A O 1
ATOM 678 N N . LEU A 1 90 ? -2.887 15.862 5.144 1.00 96.75 90 LEU A N 1
ATOM 679 C CA . LEU A 1 90 ? -2.521 14.449 5.289 1.00 96.75 90 LEU A CA 1
ATOM 680 C C . LEU A 1 90 ? -0.998 14.251 5.289 1.00 96.75 90 LEU A C 1
ATOM 682 O O . LEU A 1 90 ? -0.469 13.530 6.138 1.00 96.75 90 LEU A O 1
ATOM 686 N N . ALA A 1 91 ? -0.276 14.907 4.379 1.00 94.62 91 ALA A N 1
ATOM 687 C CA . ALA A 1 91 ? 1.183 14.844 4.338 1.00 94.62 91 ALA A CA 1
ATOM 688 C C . ALA A 1 91 ? 1.832 15.441 5.603 1.00 94.62 91 ALA A C 1
ATOM 690 O O . ALA A 1 91 ? 2.791 14.872 6.138 1.00 94.62 91 ALA A O 1
ATOM 691 N N . ILE A 1 92 ? 1.309 16.562 6.111 1.00 94.62 92 ILE A N 1
ATOM 692 C CA . ILE A 1 92 ? 1.771 17.190 7.361 1.00 94.62 92 ILE A CA 1
ATOM 693 C C . ILE A 1 92 ? 1.532 16.251 8.548 1.00 94.62 92 ILE A C 1
ATOM 695 O O . ILE A 1 92 ? 2.471 15.945 9.291 1.00 94.62 92 ILE A O 1
ATOM 699 N N . GLN A 1 93 ? 0.309 15.741 8.690 1.00 94.88 93 GLN A N 1
ATOM 700 C CA . GLN A 1 93 ? -0.075 14.844 9.774 1.00 94.88 93 GLN A CA 1
ATOM 701 C C . GLN A 1 93 ? 0.755 13.563 9.754 1.00 94.88 93 GLN A C 1
ATOM 703 O O . GLN A 1 93 ? 1.233 13.138 10.800 1.00 94.88 93 GLN A O 1
ATOM 708 N N . LEU A 1 94 ? 1.017 12.958 8.592 1.00 93.00 94 LEU A N 1
ATOM 709 C CA . LEU A 1 94 ? 1.841 11.743 8.499 1.00 93.00 94 LEU A CA 1
ATOM 710 C C . LEU A 1 94 ? 3.284 11.961 8.963 1.00 93.00 94 LEU A C 1
ATOM 712 O O . LEU A 1 94 ? 3.865 11.083 9.607 1.00 93.00 94 LEU A O 1
ATOM 716 N N . ASN A 1 95 ? 3.862 13.127 8.671 1.00 88.94 95 ASN A N 1
ATOM 717 C CA . ASN A 1 95 ? 5.200 13.482 9.143 1.00 88.94 95 ASN A CA 1
ATOM 718 C C . ASN A 1 95 ? 5.238 13.646 10.667 1.00 88.94 95 ASN A C 1
ATOM 720 O O . ASN A 1 95 ? 6.199 13.214 11.312 1.00 88.94 95 ASN A O 1
ATOM 724 N N . GLN A 1 96 ? 4.180 14.222 11.235 1.00 87.38 96 GLN A N 1
ATOM 725 C CA . GLN A 1 96 ? 4.049 14.464 12.670 1.00 87.38 96 GLN A CA 1
ATOM 726 C C . GLN A 1 96 ? 3.575 13.241 13.449 1.00 87.38 96 GLN A C 1
ATOM 728 O O . GLN A 1 96 ? 3.874 13.145 14.636 1.00 87.38 96 GLN A O 1
ATOM 733 N N . THR A 1 97 ? 2.878 12.309 12.794 1.00 81.69 97 THR A N 1
ATOM 734 C CA . THR A 1 97 ? 2.320 11.111 13.417 1.00 81.69 97 THR A CA 1
ATOM 735 C C . THR A 1 97 ? 3.475 10.321 14.013 1.00 81.69 97 THR A C 1
ATOM 737 O O . THR A 1 97 ? 4.300 9.777 13.255 1.00 81.69 97 THR A O 1
ATOM 740 N N . PRO A 1 98 ? 3.572 10.267 15.354 1.00 73.94 98 PRO A N 1
ATOM 741 C CA . PRO A 1 98 ? 4.537 9.407 15.988 1.00 73.94 98 PRO A CA 1
ATOM 742 C C . PRO A 1 98 ? 4.074 7.996 15.675 1.00 73.94 98 PRO A C 1
ATOM 744 O O . PRO A 1 98 ? 2.998 7.576 16.097 1.00 73.94 98 PRO A O 1
ATOM 747 N N . LEU A 1 99 ? 4.867 7.264 14.900 1.00 69.00 99 LEU A N 1
ATOM 748 C CA . LEU A 1 99 ? 4.656 5.833 14.839 1.00 69.00 99 LEU A CA 1
ATOM 749 C C . LEU A 1 99 ? 4.943 5.324 16.245 1.00 69.00 99 LEU A C 1
ATOM 751 O O . LEU A 1 99 ? 6.063 5.552 16.724 1.00 69.00 99 LEU A O 1
ATOM 755 N N . PRO A 1 100 ? 3.982 4.681 16.932 1.00 60.53 100 PRO A N 1
ATOM 756 C CA . PRO A 1 100 ? 4.332 3.956 18.133 1.00 60.53 100 PRO A CA 1
ATOM 757 C C . PRO A 1 100 ? 5.550 3.094 17.805 1.00 60.53 100 PRO A C 1
ATOM 759 O O . PRO A 1 100 ? 5.622 2.511 16.716 1.00 60.53 100 PRO A O 1
ATOM 762 N N . ALA A 1 101 ? 6.532 3.060 18.715 1.00 60.09 101 ALA A N 1
ATOM 763 C CA . ALA A 1 101 ? 7.623 2.100 18.597 1.00 60.09 101 ALA A CA 1
ATOM 764 C C . ALA A 1 101 ? 6.975 0.761 18.245 1.00 60.09 101 ALA A C 1
ATOM 766 O O . ALA A 1 101 ? 5.939 0.467 18.863 1.00 60.09 101 ALA A O 1
ATOM 767 N N . PRO A 1 102 ? 7.486 0.017 17.236 1.00 55.66 102 PRO A N 1
ATOM 768 C CA . PRO A 1 102 ? 6.912 -1.266 16.887 1.00 55.66 102 PRO A CA 1
ATOM 769 C C . PRO A 1 102 ? 6.630 -1.965 18.191 1.00 55.66 102 PRO A C 1
ATOM 771 O O . PRO A 1 102 ? 7.545 -2.071 19.014 1.00 55.66 102 PRO A O 1
ATOM 774 N N . VAL A 1 103 ? 5.364 -2.297 18.450 1.00 52.88 103 VAL A N 1
ATOM 775 C CA . VAL A 1 103 ? 5.079 -3.098 19.626 1.00 52.88 103 VAL A CA 1
ATOM 776 C C . VAL A 1 103 ? 5.905 -4.342 19.370 1.00 52.88 103 VAL A C 1
ATOM 778 O O . VAL A 1 103 ? 5.622 -5.101 18.444 1.00 52.88 103 VAL A O 1
ATOM 781 N N . VAL A 1 104 ? 7.019 -4.464 20.089 1.00 51.97 104 VAL A N 1
ATOM 782 C CA . VAL A 1 104 ? 7.871 -5.635 20.035 1.00 51.97 104 VAL A CA 1
ATOM 783 C C . VAL A 1 104 ? 7.021 -6.699 20.703 1.00 51.97 104 VAL A C 1
ATOM 785 O O . VAL A 1 104 ? 7.045 -6.861 21.916 1.00 51.97 104 VAL A O 1
ATOM 788 N N . ALA A 1 105 ? 6.155 -7.336 19.930 1.00 44.72 105 ALA A N 1
ATOM 789 C CA . ALA A 1 105 ? 5.329 -8.431 20.385 1.00 44.72 105 ALA A CA 1
ATOM 790 C C . ALA A 1 105 ? 5.837 -9.674 19.656 1.00 44.72 105 ALA A C 1
ATOM 792 O O . ALA A 1 105 ? 5.912 -9.710 18.437 1.00 44.72 105 ALA A O 1
ATOM 793 N N . ARG A 1 106 ? 6.229 -10.727 20.363 1.00 52.19 106 ARG A N 1
ATOM 794 C CA . ARG A 1 106 ? 5.440 -11.332 21.439 1.00 52.19 106 ARG A CA 1
ATOM 795 C C . ARG A 1 106 ? 6.267 -11.673 22.680 1.00 52.19 106 ARG A C 1
ATOM 797 O O . ARG A 1 106 ? 7.453 -11.971 22.584 1.00 52.19 106 ARG A O 1
ATOM 804 N N . ALA A 1 107 ? 5.589 -11.755 23.823 1.00 49.75 107 ALA A N 1
ATOM 805 C CA . ALA A 1 107 ? 6.015 -12.639 24.902 1.00 49.75 107 ALA A CA 1
ATOM 806 C C . ALA A 1 107 ? 5.651 -14.092 24.541 1.00 49.75 107 ALA A C 1
ATOM 808 O O . ALA A 1 107 ? 4.562 -14.344 24.022 1.00 49.75 107 ALA A O 1
ATOM 809 N N . SER A 1 108 ? 6.541 -15.043 24.831 1.00 41.50 108 SER A N 1
ATOM 810 C CA . SER A 1 108 ? 6.236 -16.483 24.839 1.00 41.50 108 SER A CA 1
ATOM 811 C C . SER A 1 108 ? 5.065 -16.740 25.801 1.00 41.50 108 SER A C 1
ATOM 813 O O . SER A 1 108 ? 5.139 -16.262 26.936 1.00 41.50 108 SER A O 1
ATOM 815 N N . PRO A 1 109 ? 3.982 -17.438 25.397 1.00 51.94 109 PRO A N 1
ATOM 816 C CA . PRO A 1 109 ? 3.962 -18.668 24.589 1.00 51.94 109 PRO A CA 1
ATOM 817 C C . PRO A 1 109 ? 3.503 -18.487 23.120 1.00 51.94 109 PRO A C 1
ATOM 819 O O . PRO A 1 109 ? 3.083 -17.394 22.737 1.00 51.94 109 PRO A O 1
ATOM 822 N N . PRO A 1 110 ? 3.560 -19.546 22.277 1.00 52.75 110 PRO A N 1
ATOM 823 C CA . PRO A 1 110 ? 3.041 -19.504 20.908 1.00 52.75 110 PRO A CA 1
ATOM 824 C C . PRO A 1 110 ? 1.547 -19.165 20.902 1.00 52.75 110 PRO A C 1
ATOM 826 O O . PRO A 1 110 ? 0.714 -19.939 21.368 1.00 52.75 110 PRO A O 1
ATOM 829 N N . GLN A 1 111 ? 1.211 -17.990 20.375 1.00 58.84 111 GLN A N 1
ATOM 830 C CA . GLN A 1 111 ? -0.173 -17.602 20.121 1.00 58.84 111 GLN A CA 1
ATOM 831 C C . GLN A 1 111 ? -0.619 -18.062 18.724 1.00 58.84 111 GLN A C 1
ATOM 833 O O . GLN A 1 111 ? 0.248 -18.214 17.852 1.00 58.84 111 GLN A O 1
ATOM 838 N N . PRO A 1 112 ? -1.939 -18.241 18.494 1.00 61.59 112 PRO A N 1
ATOM 839 C CA . PRO A 1 112 ? -2.507 -18.603 17.194 1.00 61.59 112 PRO A CA 1
ATOM 840 C C . PRO A 1 112 ? -1.948 -17.750 16.040 1.00 61.59 112 PRO A C 1
ATOM 842 O O . PRO A 1 112 ? -1.482 -16.624 16.289 1.00 61.59 112 PRO A O 1
ATOM 845 N N . PRO A 1 113 ? -1.972 -18.253 14.789 1.00 67.62 113 PRO A N 1
ATOM 846 C CA . PRO A 1 113 ? -1.573 -17.455 13.635 1.00 67.62 113 PRO A CA 1
ATOM 847 C C . PRO A 1 113 ? -2.422 -16.181 13.592 1.00 67.62 113 PRO A C 1
ATOM 849 O O . PRO A 1 113 ? -3.650 -16.237 13.592 1.00 67.62 113 PRO A O 1
ATOM 852 N N . LEU A 1 114 ? -1.758 -15.025 13.627 1.00 76.00 114 LEU A N 1
ATOM 853 C CA . LEU A 1 114 ? -2.425 -13.734 13.498 1.00 76.00 114 LEU A CA 1
ATOM 854 C C . LEU A 1 114 ? -2.487 -13.332 12.029 1.00 76.00 114 LEU A C 1
ATOM 856 O O . LEU A 1 114 ? -1.645 -13.737 11.230 1.00 76.00 11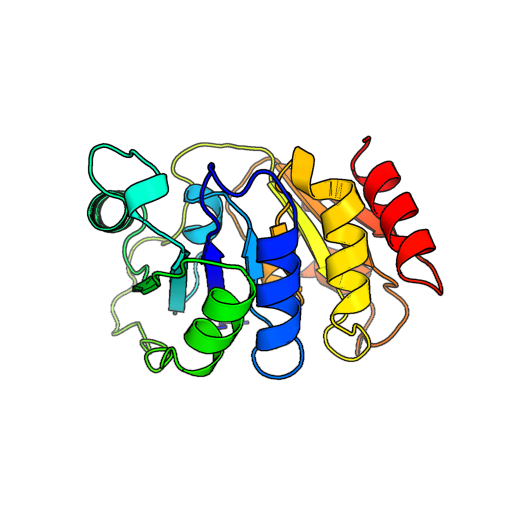4 LEU A O 1
ATOM 860 N N . GLY A 1 115 ? -3.472 -12.502 11.693 1.00 80.81 115 GLY A N 1
ATOM 861 C CA . GLY A 1 115 ? -3.582 -11.938 10.348 1.00 80.81 115 GLY A CA 1
ATOM 862 C C . GLY A 1 115 ? -3.959 -12.967 9.286 1.00 80.81 115 GLY A C 1
ATOM 863 O O . GLY A 1 115 ? -3.621 -12.782 8.117 1.00 80.81 115 GLY A O 1
ATOM 864 N N . VAL A 1 116 ? -4.642 -14.043 9.683 1.00 89.81 116 VAL A N 1
ATOM 865 C CA . VAL A 1 116 ? -5.408 -14.875 8.749 1.00 89.81 116 VAL A CA 1
ATOM 866 C C . VAL A 1 116 ? -6.521 -13.996 8.165 1.00 89.81 116 VAL A C 1
ATOM 868 O O . VAL A 1 116 ? -7.121 -13.224 8.920 1.00 89.81 116 VAL A O 1
ATOM 871 N N . PRO A 1 117 ? -6.778 -14.045 6.849 1.00 91.56 117 PRO A N 1
ATOM 872 C CA . PRO A 1 117 ? -7.846 -13.256 6.262 1.00 91.56 117 PRO A CA 1
ATOM 873 C C . PRO A 1 117 ? -9.199 -13.682 6.830 1.00 91.56 117 PRO A C 1
ATOM 875 O O . PRO A 1 117 ? -9.502 -14.870 6.937 1.00 91.56 117 PRO A O 1
ATOM 878 N N . ARG A 1 118 ? -10.027 -12.694 7.170 1.00 93.56 118 ARG A N 1
ATOM 879 C CA . ARG A 1 118 ? -11.418 -12.910 7.590 1.00 93.56 118 ARG A CA 1
ATOM 880 C C . ARG A 1 118 ? -12.237 -13.592 6.488 1.00 93.56 118 ARG A C 1
ATOM 882 O O . ARG A 1 118 ? -13.066 -14.448 6.778 1.00 93.56 118 ARG A O 1
ATOM 889 N N . GLU A 1 119 ? -11.989 -13.209 5.238 1.00 93.31 119 GLU A N 1
ATOM 890 C CA . GLU A 1 119 ? -12.618 -13.738 4.025 1.00 93.31 119 GLU A CA 1
ATOM 891 C C . GLU A 1 119 ? -11.566 -13.875 2.921 1.00 93.31 119 GLU A C 1
ATOM 893 O O . GLU A 1 119 ? -10.620 -13.090 2.863 1.00 93.31 119 GLU A O 1
ATOM 898 N N . GLN A 1 120 ? -11.734 -14.848 2.024 1.00 96.25 120 GLN A N 1
ATOM 899 C CA . GLN A 1 120 ? -10.876 -14.976 0.845 1.00 96.25 120 GLN A CA 1
ATOM 900 C C . GLN A 1 120 ? -11.185 -13.878 -0.180 1.00 96.25 120 GLN A C 1
ATOM 902 O O . GLN A 1 120 ? -12.345 -13.596 -0.479 1.00 96.25 120 GLN A O 1
ATOM 907 N N . TYR A 1 121 ? -10.138 -13.287 -0.755 1.00 94.12 121 TYR A N 1
ATOM 908 C CA . TYR A 1 121 ? -10.230 -12.312 -1.841 1.00 94.12 121 TYR A CA 1
ATOM 909 C C . TYR A 1 121 ? -8.964 -12.338 -2.703 1.00 94.12 121 TYR A C 1
ATOM 911 O O . TYR A 1 121 ? -7.903 -12.794 -2.275 1.00 94.12 121 TYR A O 1
ATOM 919 N N . ALA A 1 122 ? -9.065 -11.820 -3.928 1.00 94.56 122 ALA A N 1
ATOM 920 C CA . ALA A 1 122 ? -7.906 -11.648 -4.795 1.00 94.56 122 ALA A CA 1
ATOM 921 C C . ALA A 1 122 ? -7.136 -10.382 -4.406 1.00 94.56 122 ALA A C 1
ATOM 923 O O . ALA A 1 122 ? -7.659 -9.270 -4.507 1.00 94.56 122 ALA A O 1
ATOM 924 N N . ARG A 1 123 ? -5.884 -10.545 -3.976 1.00 96.00 123 ARG A N 1
ATOM 925 C CA . ARG A 1 123 ? -5.013 -9.435 -3.583 1.00 96.00 123 ARG A CA 1
ATOM 926 C C . ARG A 1 123 ? -4.062 -9.067 -4.714 1.00 96.00 123 ARG A C 1
ATOM 928 O O . ARG A 1 123 ? -3.291 -9.913 -5.155 1.00 96.00 123 ARG A O 1
ATOM 935 N N . SER A 1 124 ? -4.062 -7.796 -5.113 1.00 97.06 124 SER A N 1
ATOM 936 C CA . SER A 1 124 ? -3.076 -7.229 -6.041 1.00 97.06 124 SER A CA 1
ATOM 937 C C . SER A 1 124 ? -2.197 -6.210 -5.321 1.00 97.06 124 SER A C 1
ATOM 939 O O . SER A 1 124 ? -2.705 -5.261 -4.721 1.00 97.06 124 SER A O 1
ATOM 941 N N . TYR A 1 125 ? -0.884 -6.394 -5.423 1.00 97.81 125 TYR A N 1
ATOM 942 C CA . TYR A 1 125 ? 0.127 -5.516 -4.844 1.00 97.81 125 TYR A CA 1
ATOM 943 C C . TYR A 1 125 ? 1.096 -5.035 -5.927 1.00 97.81 125 TYR A C 1
ATOM 945 O O . TYR A 1 125 ? 1.611 -5.839 -6.704 1.00 97.81 125 TYR A O 1
ATOM 953 N N . VAL A 1 126 ? 1.382 -3.736 -5.980 1.00 97.94 126 VAL A N 1
ATOM 954 C CA . VAL A 1 126 ? 2.438 -3.187 -6.839 1.00 97.94 126 VAL A CA 1
ATOM 955 C C . VAL A 1 126 ? 3.686 -2.961 -5.997 1.00 97.94 126 VAL A C 1
ATOM 957 O O . VAL A 1 126 ? 3.702 -2.121 -5.094 1.00 97.94 126 VAL A O 1
ATOM 960 N N . LEU A 1 127 ? 4.724 -3.740 -6.301 1.00 96.69 127 LEU A N 1
ATOM 961 C CA . LEU A 1 127 ? 6.010 -3.698 -5.626 1.00 96.69 127 LEU A CA 1
ATOM 962 C C . LEU A 1 127 ? 6.945 -2.736 -6.348 1.00 96.69 127 LEU A C 1
ATOM 964 O O . LEU A 1 127 ? 7.407 -2.997 -7.460 1.00 96.69 127 LEU A O 1
ATOM 968 N N . PHE A 1 128 ? 7.255 -1.645 -5.667 1.00 94.25 128 PHE A N 1
ATOM 969 C CA . PHE A 1 128 ? 8.250 -0.680 -6.102 1.00 94.25 128 PHE A CA 1
ATOM 970 C C . PHE A 1 128 ? 9.616 -1.018 -5.529 1.00 94.25 128 PHE A C 1
ATOM 972 O O . PHE A 1 128 ? 9.727 -1.572 -4.433 1.00 94.25 128 PHE A O 1
ATOM 979 N N . ASN A 1 129 ? 10.669 -0.596 -6.226 1.00 85.50 129 ASN A N 1
ATOM 980 C CA . ASN A 1 129 ? 12.003 -0.661 -5.663 1.00 85.50 129 ASN A CA 1
ATOM 981 C C . ASN A 1 129 ? 12.240 0.515 -4.691 1.00 85.50 129 ASN A C 1
ATOM 983 O O . ASN A 1 129 ? 12.360 1.657 -5.141 1.00 85.50 129 ASN A O 1
ATOM 987 N N . PRO A 1 130 ? 12.405 0.278 -3.381 1.00 69.31 130 PRO A N 1
ATOM 988 C CA . PRO A 1 130 ? 12.518 1.349 -2.390 1.00 69.31 130 PRO A CA 1
ATOM 989 C C . PRO A 1 130 ? 13.804 2.192 -2.486 1.00 69.31 130 PRO A C 1
ATOM 991 O O . PRO A 1 130 ? 13.891 3.238 -1.838 1.00 69.31 130 PRO A O 1
ATOM 994 N N . THR A 1 131 ? 14.815 1.740 -3.234 1.00 73.31 131 THR A N 1
ATOM 995 C CA . THR A 1 131 ? 16.107 2.436 -3.391 1.00 73.31 131 THR A CA 1
ATOM 996 C C . THR A 1 131 ? 16.175 3.326 -4.629 1.00 73.31 131 THR A C 1
ATOM 998 O O . THR A 1 131 ? 17.028 4.206 -4.690 1.00 73.31 131 THR A O 1
ATOM 1001 N N . GLN A 1 132 ? 15.281 3.118 -5.598 1.00 73.56 132 GLN A N 1
ATOM 1002 C CA . GLN A 1 132 ? 15.317 3.797 -6.900 1.00 73.56 132 GLN A CA 1
ATOM 1003 C C . GLN A 1 132 ? 13.991 4.447 -7.298 1.00 73.56 132 GLN A C 1
ATOM 1005 O O . GLN A 1 132 ? 13.913 5.106 -8.329 1.00 73.56 132 GLN A O 1
ATOM 1010 N N . THR A 1 133 ? 12.950 4.271 -6.489 1.00 80.56 133 THR A N 1
ATOM 1011 C CA . THR A 1 133 ? 11.626 4.834 -6.752 1.00 80.56 133 THR A CA 1
ATOM 1012 C C . THR A 1 133 ? 11.457 6.119 -5.954 1.00 80.56 133 THR A C 1
ATOM 1014 O O . THR A 1 133 ? 11.456 6.079 -4.724 1.00 80.56 133 THR A O 1
ATOM 1017 N N . ASP A 1 134 ? 11.270 7.240 -6.643 1.00 88.25 134 ASP A N 1
ATOM 1018 C CA . ASP A 1 134 ? 10.812 8.492 -6.036 1.00 88.25 134 ASP A CA 1
ATOM 1019 C C . ASP A 1 134 ? 9.261 8.562 -5.982 1.00 88.25 134 ASP A C 1
ATOM 1021 O O . ASP A 1 134 ? 8.573 7.737 -6.597 1.00 88.25 134 ASP A O 1
ATOM 1025 N N . PRO A 1 135 ? 8.670 9.533 -5.259 1.00 91.19 135 PRO A N 1
ATOM 1026 C CA . PRO A 1 135 ? 7.214 9.655 -5.142 1.00 91.19 135 PRO A CA 1
ATOM 1027 C C . PRO A 1 135 ? 6.443 9.834 -6.464 1.00 91.19 135 PRO A C 1
ATOM 1029 O O . PRO A 1 135 ? 5.249 9.521 -6.512 1.00 91.19 135 PRO A O 1
ATOM 1032 N N . ALA A 1 136 ? 7.075 10.317 -7.539 1.00 93.69 136 ALA A N 1
ATOM 1033 C CA . ALA A 1 136 ? 6.414 10.520 -8.827 1.00 93.69 136 ALA A CA 1
ATOM 1034 C C . ALA A 1 136 ? 6.026 9.187 -9.482 1.00 93.69 136 ALA A C 1
ATOM 1036 O O . ALA A 1 136 ? 4.941 9.078 -10.051 1.00 93.69 136 ALA A O 1
ATOM 1037 N N . TRP A 1 137 ? 6.841 8.141 -9.324 1.00 95.00 137 TRP A N 1
ATOM 1038 C CA . TRP A 1 137 ? 6.515 6.786 -9.791 1.00 95.00 137 TRP A CA 1
ATOM 1039 C C . TRP A 1 137 ? 5.283 6.214 -9.096 1.00 95.00 137 TRP A C 1
ATOM 1041 O O . TRP A 1 137 ? 4.394 5.666 -9.748 1.00 95.00 137 TRP A O 1
ATOM 1051 N N . VAL A 1 138 ? 5.208 6.375 -7.773 1.00 95.00 138 VAL A N 1
ATOM 1052 C CA . VAL A 1 138 ? 4.053 5.927 -6.982 1.00 95.00 138 VAL A CA 1
ATOM 1053 C C . VAL A 1 138 ? 2.805 6.683 -7.411 1.00 95.00 138 VAL A C 1
ATOM 1055 O O . VAL A 1 138 ? 1.764 6.073 -7.634 1.00 95.00 138 VAL A O 1
ATOM 1058 N N . THR A 1 139 ? 2.930 7.997 -7.599 1.00 95.38 139 THR A N 1
ATOM 1059 C CA . THR A 1 139 ? 1.839 8.865 -8.056 1.00 95.38 139 THR A CA 1
ATOM 1060 C C . THR A 1 139 ? 1.346 8.472 -9.448 1.00 95.38 139 THR A C 1
ATOM 1062 O O . THR A 1 139 ? 0.142 8.342 -9.656 1.00 95.38 139 THR A O 1
ATOM 1065 N N . ALA A 1 140 ? 2.247 8.218 -10.399 1.00 96.94 140 ALA A N 1
ATOM 1066 C CA . ALA A 1 140 ? 1.877 7.805 -11.751 1.00 96.94 140 ALA A CA 1
ATOM 1067 C C . ALA A 1 140 ? 1.134 6.459 -11.756 1.00 96.94 140 ALA A C 1
ATOM 1069 O O . ALA A 1 140 ? 0.088 6.321 -12.394 1.00 96.94 140 ALA A O 1
ATOM 1070 N N . VAL A 1 141 ? 1.625 5.476 -10.996 1.00 97.31 141 VAL A N 1
ATOM 1071 C CA . VAL A 1 141 ? 0.955 4.176 -10.854 1.00 97.31 141 VAL A CA 1
ATOM 1072 C C . VAL A 1 141 ? -0.391 4.323 -10.146 1.00 97.31 141 VAL A C 1
ATOM 1074 O O . VAL A 1 141 ? -1.369 3.713 -10.581 1.00 97.31 141 VAL A O 1
ATOM 1077 N N . ALA A 1 142 ? -0.479 5.147 -9.100 1.00 96.50 142 ALA A N 1
ATOM 1078 C CA . ALA A 1 142 ? -1.736 5.435 -8.419 1.00 96.50 142 ALA A CA 1
ATOM 1079 C C . ALA A 1 142 ? -2.756 6.035 -9.395 1.00 96.50 142 ALA A C 1
ATOM 1081 O O . ALA A 1 142 ? -3.860 5.512 -9.517 1.00 96.50 142 ALA A O 1
ATOM 1082 N N . ASN A 1 143 ? -2.365 7.037 -10.187 1.00 96.62 143 ASN A N 1
ATOM 1083 C CA . ASN A 1 143 ? -3.215 7.620 -11.229 1.00 96.62 143 ASN A CA 1
ATOM 1084 C C . ASN A 1 143 ? -3.764 6.568 -12.204 1.00 96.62 143 ASN A C 1
ATOM 1086 O O . ASN A 1 143 ? -4.923 6.643 -12.607 1.00 96.62 143 ASN A O 1
ATOM 1090 N N . ALA A 1 144 ? -2.959 5.566 -12.559 1.00 96.19 144 ALA A N 1
ATOM 1091 C CA . ALA A 1 144 ? -3.371 4.513 -13.482 1.00 96.19 144 ALA A CA 1
ATOM 1092 C C . ALA A 1 144 ? -4.250 3.419 -12.848 1.00 96.19 144 ALA A C 1
ATOM 1094 O O . ALA A 1 144 ? -4.987 2.743 -13.569 1.00 96.19 144 ALA A O 1
ATOM 1095 N N . THR A 1 145 ? -4.170 3.210 -11.529 1.00 95.81 145 THR A N 1
ATOM 1096 C CA . THR A 1 145 ? -4.686 1.989 -10.880 1.00 95.81 145 THR A CA 1
ATOM 1097 C C . THR A 1 145 ? -5.663 2.227 -9.731 1.00 95.81 145 THR A C 1
ATOM 1099 O O . THR A 1 145 ? -6.360 1.295 -9.325 1.00 95.81 145 THR A O 1
ATOM 1102 N N . TRP A 1 146 ? -5.788 3.459 -9.228 1.00 94.56 146 TRP A N 1
ATOM 1103 C CA . TRP A 1 146 ? -6.555 3.752 -8.013 1.00 94.56 146 TRP A CA 1
ATOM 1104 C C . TRP A 1 146 ? -8.050 3.457 -8.133 1.00 94.56 146 TRP A C 1
ATOM 1106 O O . TRP A 1 146 ? -8.679 3.084 -7.149 1.00 94.56 146 TRP A O 1
ATOM 1116 N N . ALA A 1 147 ? -8.608 3.473 -9.346 1.00 92.44 147 ALA A N 1
ATOM 1117 C CA . ALA A 1 147 ? -9.975 3.010 -9.588 1.00 92.44 147 ALA A CA 1
ATOM 1118 C C . ALA A 1 147 ? -10.221 1.560 -9.108 1.00 92.44 147 ALA A C 1
ATOM 1120 O O . ALA A 1 147 ? -11.341 1.221 -8.739 1.00 92.44 147 ALA A O 1
ATOM 1121 N N . ARG A 1 148 ? -9.178 0.712 -9.068 1.00 92.06 148 ARG A N 1
ATOM 1122 C CA . ARG A 1 148 ? -9.211 -0.654 -8.510 1.00 92.06 148 ARG A CA 1
ATOM 1123 C C . ARG A 1 148 ? -8.625 -0.777 -7.103 1.00 92.06 148 ARG A C 1
ATOM 1125 O O . ARG A 1 148 ? -8.630 -1.879 -6.566 1.00 92.06 148 ARG A O 1
ATOM 1132 N N . ARG A 1 149 ? -8.145 0.322 -6.509 1.00 91.62 149 ARG A N 1
ATOM 1133 C CA . ARG A 1 149 ? -7.642 0.377 -5.124 1.00 91.62 149 ARG A CA 1
ATOM 1134 C C . ARG A 1 149 ? -6.555 -0.655 -4.815 1.00 91.62 149 ARG A C 1
ATOM 1136 O O . ARG A 1 149 ? -6.548 -1.252 -3.742 1.00 91.62 149 ARG A O 1
ATOM 1143 N N . VAL A 1 150 ? -5.649 -0.873 -5.767 1.00 94.31 150 VAL A N 1
ATOM 1144 C CA . VAL A 1 150 ? -4.519 -1.790 -5.572 1.00 94.31 150 VAL A CA 1
ATOM 1145 C C . VAL A 1 150 ? -3.601 -1.304 -4.453 1.00 94.31 150 VAL A C 1
ATOM 1147 O O . VAL A 1 150 ? -3.435 -0.099 -4.252 1.00 94.31 150 VAL A O 1
ATOM 1150 N N . THR A 1 151 ? -2.985 -2.247 -3.746 1.00 96.94 151 THR A N 1
ATOM 1151 C CA . THR A 1 151 ? -2.034 -1.935 -2.678 1.00 96.94 151 THR A CA 1
ATOM 1152 C C . THR A 1 151 ? -0.683 -1.562 -3.283 1.00 96.94 151 THR A C 1
ATOM 1154 O O . THR A 1 151 ? -0.195 -2.238 -4.189 1.00 96.94 151 THR A O 1
ATOM 1157 N N . LEU A 1 152 ? -0.068 -0.487 -2.794 1.00 96.81 152 LEU A N 1
ATOM 1158 C CA . LEU A 1 152 ? 1.209 0.040 -3.276 1.00 96.81 152 LEU A CA 1
ATOM 1159 C C . LEU A 1 152 ? 2.234 0.015 -2.141 1.00 96.81 152 LEU A C 1
ATOM 1161 O O . LEU A 1 152 ? 1.950 0.504 -1.048 1.00 96.81 152 LEU A O 1
ATOM 1165 N N . GLY A 1 153 ? 3.443 -0.488 -2.387 1.00 94.69 153 GLY A N 1
ATOM 1166 C CA . GLY A 1 153 ? 4.494 -0.420 -1.372 1.00 94.69 153 GLY A CA 1
ATOM 1167 C C . GLY A 1 153 ? 5.860 -0.918 -1.833 1.00 94.69 153 GLY A C 1
ATOM 1168 O O . GLY A 1 153 ? 6.025 -1.451 -2.930 1.00 94.69 153 GLY A O 1
ATOM 1169 N N . GLY A 1 154 ? 6.864 -0.721 -0.976 1.00 92.06 154 GLY A N 1
ATOM 1170 C CA . GLY A 1 154 ? 8.264 -1.067 -1.257 1.00 92.06 154 GLY A CA 1
ATOM 1171 C C . GLY A 1 154 ? 8.759 -2.372 -0.623 1.00 92.06 154 GLY A C 1
ATOM 1172 O O . GLY A 1 154 ? 9.919 -2.728 -0.811 1.00 92.06 154 GLY A O 1
ATOM 1173 N N . SER A 1 155 ? 7.926 -3.067 0.161 1.00 91.19 155 SER A N 1
ATOM 1174 C CA . SER A 1 155 ? 8.311 -4.313 0.838 1.00 91.19 155 SER A CA 1
ATOM 1175 C C . SER A 1 155 ? 7.970 -5.538 -0.008 1.00 91.19 155 SER A C 1
ATOM 1177 O O . SER A 1 155 ? 6.802 -5.777 -0.319 1.00 91.19 155 SER A O 1
ATOM 1179 N N . ALA A 1 156 ? 8.990 -6.324 -0.359 1.00 92.75 156 ALA A N 1
ATOM 1180 C CA . ALA A 1 156 ? 8.809 -7.585 -1.071 1.00 92.75 156 ALA A CA 1
ATOM 1181 C C . ALA A 1 156 ? 8.122 -8.645 -0.198 1.00 92.75 156 ALA A C 1
ATOM 1183 O O . ALA A 1 156 ? 7.281 -9.387 -0.697 1.00 92.75 156 ALA A O 1
ATOM 1184 N N . ASP A 1 157 ? 8.418 -8.674 1.108 1.00 92.25 157 ASP A N 1
ATOM 1185 C CA . ASP A 1 157 ? 7.713 -9.551 2.042 1.00 92.25 157 ASP A CA 1
ATOM 1186 C C . ASP A 1 157 ? 6.208 -9.215 2.064 1.00 92.25 157 ASP A C 1
ATOM 1188 O O . ASP A 1 157 ? 5.384 -10.112 1.912 1.00 92.25 157 ASP A O 1
ATOM 1192 N N . ASP A 1 158 ? 5.828 -7.929 2.136 1.00 93.44 158 ASP A N 1
ATOM 1193 C CA . ASP A 1 158 ? 4.412 -7.503 2.139 1.00 93.44 158 ASP A CA 1
ATOM 1194 C C . ASP A 1 158 ? 3.683 -7.877 0.846 1.00 93.44 158 ASP A C 1
ATOM 1196 O O . ASP A 1 158 ? 2.532 -8.305 0.859 1.00 93.44 158 ASP A O 1
ATOM 1200 N N . ALA A 1 159 ? 4.354 -7.784 -0.297 1.00 94.62 159 ALA A N 1
ATOM 1201 C CA . ALA A 1 159 ? 3.767 -8.221 -1.558 1.00 94.62 159 ALA A CA 1
ATOM 1202 C C . ALA A 1 159 ? 3.403 -9.723 -1.552 1.00 94.62 159 ALA A C 1
ATOM 1204 O O . ALA A 1 159 ? 2.468 -10.120 -2.246 1.00 94.62 159 ALA A O 1
ATOM 1205 N N . GLY A 1 160 ? 4.102 -10.542 -0.754 1.00 93.19 160 GLY A N 1
ATOM 1206 C CA . GLY A 1 160 ? 3.905 -11.991 -0.675 1.00 93.19 160 GLY A CA 1
ATOM 1207 C C . GLY A 1 160 ? 3.034 -12.503 0.482 1.00 93.19 160 GLY A C 1
ATOM 1208 O O . GLY A 1 160 ? 2.571 -13.647 0.415 1.00 93.19 160 GLY A O 1
ATOM 1209 N N . ILE A 1 161 ? 2.798 -11.709 1.537 1.00 91.75 161 ILE A N 1
ATOM 1210 C CA . ILE A 1 161 ? 2.030 -12.155 2.717 1.00 91.75 161 ILE A CA 1
ATOM 1211 C C . ILE A 1 161 ? 0.530 -12.363 2.438 1.00 91.75 161 ILE A C 1
ATOM 1213 O O . ILE A 1 161 ? -0.032 -11.887 1.451 1.00 91.75 161 ILE A O 1
ATOM 1217 N N . GLY A 1 162 ? -0.123 -13.034 3.390 1.00 89.94 162 GLY A N 1
ATOM 1218 C CA . GLY A 1 162 ? -1.551 -13.336 3.388 1.00 89.94 162 GLY A CA 1
ATOM 1219 C C . GLY A 1 162 ? -1.799 -14.813 3.123 1.00 89.94 162 GLY A C 1
ATOM 1220 O O . GLY A 1 162 ? -1.248 -15.371 2.179 1.00 89.94 162 GLY A O 1
ATOM 1221 N N . ASP A 1 163 ? -2.634 -15.443 3.945 1.00 93.00 163 ASP A N 1
ATOM 1222 C CA . ASP A 1 163 ? -3.120 -16.805 3.692 1.00 93.00 163 ASP A CA 1
ATOM 1223 C C . ASP A 1 163 ? -4.305 -16.760 2.713 1.00 93.00 163 ASP A C 1
ATOM 1225 O O . ASP A 1 163 ? -5.453 -17.039 3.056 1.00 93.00 163 ASP A O 1
ATOM 1229 N N . LEU A 1 164 ? -4.022 -16.241 1.516 1.00 94.50 164 LEU A N 1
ATOM 1230 C CA . LEU A 1 164 ? -4.991 -15.975 0.459 1.00 94.50 164 LEU A CA 1
ATOM 1231 C C . LEU A 1 164 ? -4.747 -16.899 -0.731 1.00 94.50 164 LEU A C 1
ATOM 1233 O O . LEU A 1 164 ? -3.605 -17.045 -1.185 1.00 94.50 164 LEU A O 1
ATOM 1237 N N . ASP A 1 165 ? -5.836 -17.420 -1.291 1.00 95.44 165 ASP A N 1
ATOM 1238 C CA . ASP A 1 165 ? -5.815 -18.310 -2.454 1.00 95.44 165 ASP A CA 1
ATOM 1239 C C . ASP A 1 165 ? -5.247 -17.613 -3.696 1.00 95.44 165 ASP A C 1
ATOM 1241 O O . ASP A 1 165 ? -4.596 -18.232 -4.534 1.00 95.44 165 ASP A O 1
ATOM 1245 N N . THR A 1 166 ? -5.495 -16.306 -3.829 1.00 95.94 166 THR A N 1
ATOM 1246 C CA . THR A 1 166 ? -5.034 -15.500 -4.963 1.00 95.94 166 THR A CA 1
ATOM 1247 C C . THR A 1 166 ? -4.242 -14.295 -4.478 1.00 95.94 166 THR A C 1
ATOM 1249 O O . THR A 1 166 ? -4.796 -13.305 -3.996 1.00 95.94 166 THR A O 1
ATOM 1252 N N . ARG A 1 167 ? -2.924 -14.368 -4.665 1.00 97.25 167 ARG A N 1
ATOM 1253 C CA . ARG A 1 167 ? -1.978 -13.281 -4.405 1.00 97.25 167 ARG A CA 1
ATOM 1254 C C . ARG A 1 167 ? -1.275 -12.934 -5.702 1.00 97.25 167 ARG A C 1
ATOM 1256 O O . ARG A 1 167 ? -0.668 -13.804 -6.313 1.00 97.25 167 ARG A O 1
ATOM 1263 N N . GLN A 1 168 ? -1.344 -11.678 -6.107 1.00 97.75 168 GLN A N 1
ATOM 1264 C CA . GLN A 1 168 ? -0.674 -11.157 -7.286 1.00 97.75 168 GLN A CA 1
ATOM 1265 C C . GLN A 1 168 ? 0.261 -10.021 -6.887 1.00 97.75 168 GLN A C 1
ATOM 1267 O O . GLN A 1 168 ? -0.147 -9.092 -6.185 1.00 97.75 168 GLN A O 1
ATOM 1272 N N . ALA A 1 169 ? 1.487 -10.062 -7.400 1.00 98.00 169 ALA A N 1
ATOM 1273 C CA . ALA A 1 169 ? 2.453 -8.984 -7.257 1.00 98.00 169 ALA A CA 1
ATOM 1274 C C . ALA A 1 169 ? 2.919 -8.509 -8.637 1.00 98.00 169 ALA A C 1
ATOM 1276 O O . ALA A 1 169 ? 3.418 -9.297 -9.437 1.00 98.00 169 ALA A O 1
ATOM 1277 N N . VAL A 1 170 ? 2.779 -7.212 -8.913 1.00 98.25 170 VAL A N 1
ATOM 1278 C CA . VAL A 1 170 ? 3.391 -6.570 -10.082 1.00 98.25 170 VAL A CA 1
ATOM 1279 C C . VAL A 1 170 ? 4.693 -5.921 -9.632 1.00 98.25 170 VAL A C 1
ATOM 1281 O O . VAL A 1 170 ? 4.672 -4.951 -8.878 1.00 98.25 170 VAL A O 1
ATOM 1284 N N . ILE A 1 171 ? 5.824 -6.460 -10.075 1.00 97.25 171 ILE A N 1
ATOM 1285 C CA . ILE A 1 171 ? 7.155 -5.978 -9.708 1.00 97.25 171 ILE A CA 1
ATOM 1286 C C . ILE A 1 171 ? 7.629 -4.965 -10.742 1.00 97.25 171 ILE A C 1
ATOM 1288 O O . ILE A 1 171 ? 7.721 -5.265 -11.937 1.00 97.25 171 ILE A O 1
ATOM 1292 N N . ILE A 1 172 ? 7.954 -3.766 -10.271 1.00 96.00 172 ILE A N 1
ATOM 1293 C CA . ILE A 1 172 ? 8.503 -2.705 -11.107 1.00 96.00 172 ILE A CA 1
ATOM 1294 C C . ILE A 1 172 ? 10.012 -2.897 -11.235 1.00 96.00 172 ILE A C 1
ATOM 1296 O O . ILE A 1 172 ? 10.711 -2.996 -10.229 1.00 96.00 172 ILE A O 1
ATOM 1300 N N . ASN A 1 173 ? 10.509 -2.915 -12.476 1.00 94.69 173 ASN A N 1
ATOM 1301 C CA . ASN A 1 173 ? 11.941 -2.959 -12.794 1.00 94.69 173 ASN A CA 1
ATOM 1302 C C . ASN A 1 173 ? 12.729 -4.006 -11.963 1.00 94.69 173 ASN A C 1
ATOM 1304 O O . ASN A 1 173 ? 13.680 -3.646 -11.270 1.00 94.69 173 ASN A O 1
ATOM 1308 N N . PRO A 1 174 ? 12.396 -5.314 -12.033 1.00 93.75 174 PRO A N 1
ATOM 1309 C CA . PRO A 1 174 ? 12.956 -6.354 -11.152 1.00 93.75 174 PRO A CA 1
ATOM 1310 C C . PRO A 1 174 ? 14.478 -6.529 -11.263 1.00 93.75 174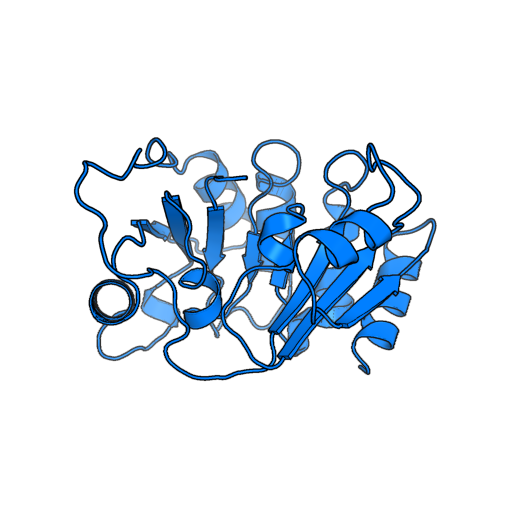 PRO A C 1
ATOM 1312 O O . PRO A 1 174 ? 15.101 -7.128 -10.392 1.00 93.75 174 PRO A O 1
ATOM 1315 N N . ARG A 1 175 ? 15.091 -6.008 -12.332 1.00 89.75 175 ARG A N 1
ATOM 1316 C CA . ARG A 1 175 ? 16.542 -6.045 -12.571 1.00 89.75 175 ARG A CA 1
ATOM 1317 C C . ARG A 1 175 ? 17.282 -4.810 -12.050 1.00 89.75 175 ARG A C 1
ATOM 1319 O O . ARG A 1 175 ? 18.485 -4.696 -12.268 1.00 89.75 175 ARG A O 1
ATOM 1326 N N . GLN A 1 176 ? 16.583 -3.871 -11.416 1.00 86.75 176 GLN A N 1
ATOM 1327 C CA . GLN A 1 176 ? 17.153 -2.610 -10.953 1.00 86.75 176 GLN A CA 1
ATOM 1328 C C . GLN A 1 176 ? 16.919 -2.438 -9.450 1.00 86.75 176 GLN A C 1
ATOM 1330 O O . GLN A 1 176 ? 15.816 -2.652 -8.957 1.00 86.75 176 GLN A O 1
ATOM 1335 N N . GLY A 1 177 ? 17.983 -2.091 -8.720 1.00 78.38 177 GLY A N 1
ATOM 1336 C CA . GLY A 1 177 ? 17.942 -1.725 -7.300 1.00 78.38 177 GLY A CA 1
ATOM 1337 C C . GLY A 1 177 ? 17.672 -2.861 -6.301 1.00 78.38 177 GLY A C 1
ATOM 1338 O O . GLY A 1 177 ? 17.561 -2.587 -5.108 1.00 78.38 177 GLY A O 1
ATOM 1339 N N . TYR A 1 178 ? 17.490 -4.110 -6.737 1.00 87.12 178 TYR A N 1
ATOM 1340 C CA . TYR A 1 178 ? 17.383 -5.268 -5.840 1.00 87.12 178 TYR A CA 1
ATOM 1341 C C . TYR A 1 178 ? 18.773 -5.875 -5.618 1.00 87.12 178 TYR A C 1
ATOM 1343 O O . TYR A 1 178 ? 19.589 -5.930 -6.536 1.00 87.12 178 TYR A O 1
ATOM 1351 N N . THR A 1 179 ? 19.067 -6.312 -4.391 1.00 83.00 179 THR A N 1
ATOM 1352 C CA . THR A 1 179 ? 20.377 -6.888 -4.025 1.00 83.00 179 THR A CA 1
ATOM 1353 C C . THR A 1 179 ? 20.574 -8.316 -4.539 1.00 83.00 179 THR A C 1
ATOM 1355 O O . THR A 1 179 ? 21.699 -8.810 -4.571 1.00 83.00 179 THR A O 1
ATOM 1358 N N . SER A 1 180 ? 19.492 -8.976 -4.944 1.00 87.31 180 SER A N 1
ATOM 1359 C CA . SER A 1 180 ? 19.458 -10.325 -5.501 1.00 87.31 180 SER A CA 1
ATOM 1360 C C . SER A 1 180 ? 18.348 -10.436 -6.552 1.00 87.31 180 SER A C 1
ATOM 1362 O O . SER A 1 180 ? 17.582 -9.494 -6.769 1.00 87.31 180 SER A O 1
ATOM 1364 N N . ASP A 1 181 ? 18.265 -11.591 -7.218 1.00 93.94 181 ASP A N 1
ATOM 1365 C CA . ASP A 1 181 ? 17.160 -11.901 -8.124 1.00 93.94 181 ASP A CA 1
ATOM 1366 C C . ASP A 1 181 ? 15.843 -11.990 -7.339 1.00 93.94 181 ASP A C 1
ATOM 1368 O O . ASP A 1 181 ? 15.556 -12.980 -6.658 1.00 93.94 181 ASP A O 1
ATOM 1372 N N . ILE A 1 182 ? 15.043 -10.928 -7.439 1.00 94.69 182 ILE A N 1
ATOM 1373 C CA . ILE A 1 182 ? 13.774 -10.804 -6.728 1.00 94.69 182 ILE A CA 1
ATOM 1374 C C . ILE A 1 182 ? 12.760 -11.871 -7.161 1.00 94.69 182 ILE A C 1
ATOM 1376 O O . ILE A 1 182 ? 11.980 -12.336 -6.335 1.00 94.69 182 ILE A O 1
ATOM 1380 N N . LEU A 1 183 ? 12.789 -12.321 -8.421 1.00 95.75 183 LEU A N 1
ATOM 1381 C CA . LEU A 1 183 ? 11.862 -13.343 -8.917 1.00 95.75 183 LEU A CA 1
ATOM 1382 C C . LEU A 1 183 ? 12.201 -14.712 -8.327 1.00 95.75 183 LEU A C 1
ATOM 1384 O O . LEU A 1 183 ? 11.311 -15.414 -7.841 1.00 95.75 183 LEU A O 1
ATOM 1388 N N . ALA A 1 184 ? 13.489 -15.064 -8.308 1.00 96.25 184 ALA A N 1
ATOM 1389 C CA . ALA A 1 184 ? 13.961 -16.281 -7.653 1.00 96.25 184 ALA A CA 1
ATOM 1390 C C . ALA A 1 184 ? 13.667 -16.259 -6.143 1.00 96.25 184 ALA A C 1
ATOM 1392 O O . ALA A 1 184 ? 13.249 -17.268 -5.573 1.00 96.25 184 ALA A O 1
ATOM 1393 N N . TRP A 1 185 ? 13.817 -15.095 -5.50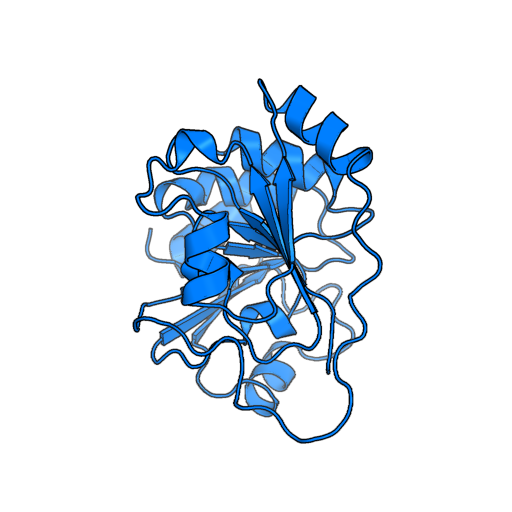6 1.00 95.62 185 TRP A N 1
ATOM 1394 C CA . TRP A 1 185 ? 13.482 -14.906 -4.098 1.00 95.62 185 TRP A CA 1
ATOM 1395 C C . TRP A 1 185 ? 11.990 -15.153 -3.815 1.00 95.62 185 TRP A C 1
ATOM 1397 O O . TRP A 1 185 ? 11.668 -15.916 -2.904 1.00 95.62 185 TRP A O 1
ATOM 1407 N N . PHE A 1 186 ? 11.064 -14.608 -4.618 1.00 96.75 186 PHE A N 1
ATOM 1408 C CA . PHE A 1 186 ? 9.629 -14.899 -4.459 1.00 96.75 186 PHE A CA 1
ATOM 1409 C C . PHE A 1 186 ? 9.321 -16.385 -4.648 1.00 96.75 186 PHE A C 1
ATOM 1411 O O . PHE A 1 186 ? 8.579 -16.954 -3.852 1.00 96.75 186 PHE A O 1
ATOM 1418 N N . ALA A 1 187 ? 9.916 -17.030 -5.655 1.00 96.00 187 ALA A N 1
ATOM 1419 C CA . ALA A 1 187 ? 9.716 -18.460 -5.888 1.00 96.00 187 ALA A CA 1
ATOM 1420 C C . ALA A 1 187 ? 10.149 -19.314 -4.683 1.00 96.00 187 ALA A C 1
ATOM 1422 O O . ALA A 1 187 ? 9.516 -20.326 -4.385 1.00 96.00 187 ALA A O 1
ATOM 1423 N N . GLN A 1 188 ? 11.204 -18.895 -3.979 1.00 96.44 188 GLN A N 1
ATOM 1424 C CA . GLN A 1 188 ? 11.708 -19.579 -2.792 1.00 96.44 188 GLN A CA 1
ATOM 1425 C C . GLN A 1 188 ? 10.857 -19.314 -1.541 1.00 96.44 188 GLN A C 1
ATOM 1427 O O . GLN A 1 188 ? 10.547 -20.255 -0.811 1.00 96.44 188 GLN A O 1
ATOM 1432 N N . TYR A 1 189 ? 10.526 -18.052 -1.254 1.00 94.44 189 TYR A N 1
ATOM 1433 C CA . TYR A 1 189 ? 9.960 -17.656 0.044 1.00 94.44 189 TYR A CA 1
ATOM 1434 C C . TYR A 1 189 ? 8.444 -17.451 0.034 1.00 94.44 189 TYR A C 1
ATOM 1436 O O . TYR A 1 189 ? 7.803 -17.578 1.076 1.00 94.44 189 TYR A O 1
ATOM 1444 N N . TYR A 1 190 ? 7.865 -17.171 -1.130 1.00 95.31 190 TYR A N 1
ATOM 1445 C CA . TYR A 1 190 ? 6.446 -16.868 -1.302 1.00 95.31 190 TYR A CA 1
ATOM 1446 C C . TYR A 1 190 ? 5.866 -17.635 -2.501 1.00 95.31 190 TYR A C 1
ATOM 1448 O O . TYR A 1 190 ? 5.351 -17.026 -3.445 1.00 95.31 190 TYR A O 1
ATOM 1456 N N . PRO A 1 191 ? 5.930 -18.981 -2.490 1.00 95.69 191 PRO A N 1
ATOM 1457 C CA . PRO A 1 191 ? 5.367 -19.779 -3.567 1.00 95.69 191 PRO A CA 1
ATOM 1458 C C . PRO A 1 191 ? 3.857 -19.530 -3.706 1.00 95.69 191 PRO A C 1
ATOM 1460 O O . PRO A 1 191 ? 3.135 -19.312 -2.726 1.00 95.69 191 PRO A O 1
ATOM 1463 N N . GLY A 1 192 ? 3.383 -19.569 -4.952 1.00 95.62 192 GLY A N 1
ATOM 1464 C CA . GLY A 1 192 ? 1.975 -19.363 -5.298 1.00 95.62 192 GLY A CA 1
ATOM 1465 C C . GLY A 1 192 ? 1.559 -17.904 -5.517 1.00 95.62 192 GLY A C 1
ATOM 1466 O O . GLY A 1 192 ? 0.399 -17.668 -5.836 1.00 95.62 192 GLY A O 1
ATOM 1467 N N . VAL A 1 193 ? 2.466 -16.931 -5.383 1.00 97.88 193 VAL A N 1
ATOM 1468 C CA . VAL A 1 193 ? 2.191 -15.551 -5.816 1.00 97.88 193 VAL A CA 1
ATOM 1469 C C . VAL A 1 193 ? 2.275 -15.467 -7.350 1.00 97.88 193 VAL A C 1
ATOM 1471 O O . VAL A 1 193 ? 3.292 -15.837 -7.934 1.00 97.88 193 VAL A O 1
ATOM 1474 N N . ASP A 1 194 ? 1.222 -14.961 -8.002 1.00 97.81 194 ASP A N 1
ATOM 1475 C CA . ASP A 1 194 ? 1.207 -14.600 -9.429 1.00 97.81 194 ASP A CA 1
ATOM 1476 C C . ASP A 1 194 ? 2.096 -13.369 -9.641 1.00 97.81 194 ASP A C 1
ATOM 1478 O O . ASP A 1 194 ? 1.689 -12.231 -9.383 1.00 97.81 194 ASP A O 1
ATOM 1482 N N . LEU A 1 195 ? 3.340 -13.605 -10.059 1.00 97.94 195 LEU A N 1
ATOM 1483 C CA . LEU A 1 195 ? 4.293 -12.541 -10.347 1.00 97.94 195 LEU A CA 1
ATOM 1484 C C . LEU A 1 195 ? 4.091 -12.018 -11.764 1.00 97.94 195 LEU A C 1
ATOM 1486 O O . LEU A 1 195 ? 4.195 -12.751 -12.747 1.00 97.94 195 LEU A O 1
ATOM 1490 N N . ARG A 1 196 ? 3.908 -10.706 -11.867 1.00 97.88 196 ARG A N 1
ATOM 1491 C CA . ARG A 1 196 ? 3.947 -9.965 -13.127 1.00 97.88 196 ARG A CA 1
ATOM 1492 C C . ARG A 1 196 ? 5.020 -8.900 -13.048 1.00 97.88 196 ARG A C 1
ATOM 1494 O O . ARG A 1 196 ? 5.429 -8.487 -11.967 1.00 97.88 196 ARG A O 1
ATOM 1501 N N . VAL A 1 197 ? 5.482 -8.451 -14.203 1.00 97.06 197 VAL A N 1
ATOM 1502 C CA . VAL A 1 197 ? 6.580 -7.493 -14.297 1.00 97.06 197 VAL A CA 1
ATOM 1503 C C . VAL A 1 197 ? 6.136 -6.283 -15.105 1.00 97.06 197 VAL A C 1
ATOM 1505 O O . VAL A 1 197 ? 5.501 -6.425 -16.148 1.00 97.06 197 VAL A O 1
ATOM 1508 N N . ALA A 1 198 ? 6.504 -5.098 -14.627 1.00 97.06 198 ALA A N 1
ATOM 1509 C CA . ALA A 1 198 ? 6.383 -3.845 -15.356 1.00 97.06 198 ALA A CA 1
ATOM 1510 C C . ALA A 1 198 ? 7.766 -3.183 -15.437 1.00 97.06 198 ALA A C 1
ATOM 1512 O O . ALA A 1 198 ? 8.265 -2.636 -14.456 1.00 97.06 198 ALA A O 1
ATOM 1513 N N . GLU A 1 199 ? 8.407 -3.259 -16.603 1.00 95.19 199 GLU A N 1
ATOM 1514 C CA . GLU A 1 199 ? 9.712 -2.628 -16.842 1.00 95.19 199 GLU A CA 1
ATOM 1515 C C . GLU A 1 199 ? 9.541 -1.303 -17.571 1.00 95.19 199 GLU A C 1
ATOM 1517 O O . GLU A 1 199 ? 8.830 -1.263 -18.561 1.00 95.19 199 GLU A O 1
ATOM 1522 N N . GLY A 1 200 ? 10.210 -0.235 -17.165 1.00 94.25 200 GLY A N 1
ATOM 1523 C CA . GLY A 1 200 ? 10.179 1.036 -17.885 1.00 94.25 200 GLY A CA 1
ATOM 1524 C C . GLY A 1 200 ? 11.137 2.052 -17.285 1.00 94.25 200 GLY A C 1
ATOM 1525 O O . GLY A 1 200 ? 11.622 1.880 -16.164 1.00 94.25 200 GLY A O 1
ATOM 1526 N N . THR A 1 201 ? 11.433 3.100 -18.045 1.00 93.38 201 THR A N 1
ATOM 1527 C CA . THR A 1 201 ? 12.416 4.125 -17.655 1.00 93.38 201 THR A CA 1
ATOM 1528 C C . THR A 1 201 ? 11.775 5.436 -17.218 1.00 93.38 201 THR A C 1
ATOM 1530 O O . THR A 1 201 ? 12.473 6.283 -16.661 1.00 93.38 201 THR A O 1
ATOM 1533 N N . THR A 1 202 ? 10.456 5.583 -17.389 1.00 95.06 202 THR A N 1
ATOM 1534 C CA . THR A 1 202 ? 9.685 6.717 -16.862 1.00 95.06 202 THR A CA 1
ATOM 1535 C C . THR A 1 202 ? 8.491 6.260 -16.011 1.00 95.06 202 THR A C 1
ATOM 1537 O O . THR A 1 202 ? 7.965 5.158 -16.233 1.00 95.06 202 THR A O 1
ATOM 1540 N N . PRO A 1 203 ? 8.020 7.104 -15.068 1.00 95.94 203 PRO A N 1
ATOM 1541 C CA . PRO A 1 203 ? 6.806 6.853 -14.291 1.00 95.94 203 PRO A CA 1
ATOM 1542 C C . PRO A 1 203 ? 5.588 6.482 -15.144 1.00 95.94 203 PRO A C 1
ATOM 1544 O O . PRO A 1 203 ? 4.865 5.544 -14.817 1.00 95.94 203 PRO A O 1
ATOM 1547 N N . GLU A 1 204 ? 5.372 7.182 -16.258 1.00 96.88 204 GLU A N 1
ATOM 1548 C CA . GLU A 1 204 ? 4.212 6.999 -17.136 1.00 96.88 204 GLU A CA 1
ATOM 1549 C C . GLU A 1 204 ? 4.271 5.668 -17.889 1.00 96.88 204 GLU A C 1
ATOM 1551 O O . GLU A 1 204 ? 3.256 4.979 -18.017 1.00 96.88 204 GLU A O 1
ATOM 1556 N N . GLU A 1 205 ? 5.459 5.277 -18.362 1.00 97.31 205 GLU A N 1
ATOM 1557 C CA . GLU A 1 205 ? 5.658 3.998 -19.043 1.00 97.31 205 GLU A CA 1
ATOM 1558 C C . GLU A 1 205 ? 5.371 2.828 -18.094 1.00 97.31 205 GLU A C 1
ATOM 1560 O O . GLU A 1 205 ? 4.639 1.897 -18.447 1.00 97.31 205 GLU A O 1
ATOM 1565 N N . VAL A 1 206 ? 5.907 2.887 -16.870 1.00 96.75 206 VAL A N 1
ATOM 1566 C CA . VAL A 1 206 ? 5.642 1.860 -15.858 1.00 96.75 206 VAL A CA 1
ATOM 1567 C C . VAL A 1 206 ? 4.180 1.861 -15.442 1.00 96.75 206 VAL A C 1
ATOM 1569 O O . VAL A 1 206 ? 3.598 0.785 -15.356 1.00 96.75 206 VAL A O 1
ATOM 1572 N N . ALA A 1 207 ? 3.549 3.018 -15.251 1.00 97.44 207 ALA A N 1
ATOM 1573 C CA . ALA A 1 207 ? 2.131 3.089 -14.910 1.00 97.44 207 ALA A CA 1
ATOM 1574 C C . ALA A 1 207 ? 1.248 2.391 -15.960 1.00 97.44 207 ALA A C 1
ATOM 1576 O O . ALA A 1 207 ? 0.362 1.609 -15.603 1.00 97.44 207 ALA A O 1
ATOM 1577 N N . LEU A 1 208 ? 1.532 2.595 -17.252 1.00 97.94 208 LEU A N 1
ATOM 1578 C CA . LEU A 1 208 ? 0.837 1.902 -18.338 1.00 97.94 208 LEU A CA 1
ATOM 1579 C C . LEU A 1 208 ? 1.061 0.383 -18.288 1.00 97.94 208 LEU A C 1
ATOM 1581 O O . LEU A 1 208 ? 0.107 -0.386 -18.417 1.00 97.94 208 LEU A O 1
ATOM 1585 N N . LYS A 1 209 ? 2.301 -0.063 -18.073 1.00 98.19 209 LYS A N 1
ATOM 1586 C CA . LYS A 1 209 ? 2.636 -1.494 -18.006 1.00 98.19 209 LYS A CA 1
ATOM 1587 C C . LYS A 1 209 ? 2.071 -2.172 -16.763 1.00 98.19 209 LYS A C 1
ATOM 1589 O O . LYS A 1 209 ? 1.621 -3.309 -16.854 1.00 98.19 209 LYS A O 1
ATOM 1594 N N . VAL A 1 210 ? 2.011 -1.478 -15.628 1.00 97.94 210 VAL A N 1
ATOM 1595 C CA . VAL A 1 210 ? 1.320 -1.956 -14.423 1.00 97.94 210 VAL A CA 1
ATOM 1596 C C . VAL A 1 210 ? -0.167 -2.128 -14.713 1.00 97.94 210 VAL A C 1
ATOM 1598 O O . VAL A 1 210 ? -0.728 -3.176 -14.408 1.00 97.94 210 VAL A O 1
ATOM 1601 N N . LYS A 1 211 ? -0.805 -1.146 -15.359 1.00 96.94 211 LYS A N 1
ATOM 1602 C CA . LYS A 1 211 ? -2.217 -1.230 -15.750 1.00 96.94 211 LYS A CA 1
ATOM 1603 C C . LYS A 1 211 ? -2.487 -2.457 -16.638 1.00 96.94 211 LYS A C 1
ATOM 1605 O O . LYS A 1 211 ? -3.384 -3.246 -16.345 1.00 96.94 211 LYS A O 1
ATOM 1610 N N . GLN A 1 212 ? -1.646 -2.680 -17.649 1.00 97.06 212 GLN A N 1
ATOM 1611 C CA . GLN A 1 212 ? -1.703 -3.867 -18.514 1.00 97.06 212 GLN A CA 1
ATOM 1612 C C . GLN A 1 212 ? -1.484 -5.165 -17.730 1.00 97.06 212 GLN A C 1
ATOM 1614 O O . GLN A 1 212 ? -2.252 -6.115 -17.875 1.00 97.06 212 GLN A O 1
ATOM 1619 N N . ALA A 1 213 ? -0.475 -5.196 -16.856 1.00 97.12 213 ALA A N 1
ATOM 1620 C CA . ALA A 1 213 ? -0.189 -6.335 -15.997 1.00 97.12 213 ALA A CA 1
ATOM 1621 C C . ALA A 1 213 ? -1.355 -6.639 -15.052 1.00 97.12 213 ALA A C 1
ATOM 1623 O O . ALA A 1 213 ? -1.579 -7.797 -14.743 1.00 97.12 213 ALA A O 1
ATOM 1624 N N . LEU A 1 214 ? -2.146 -5.655 -14.633 1.00 95.69 214 LEU A N 1
ATOM 1625 C CA . LEU A 1 214 ? -3.345 -5.873 -13.820 1.00 95.69 214 LEU A CA 1
ATOM 1626 C C . LEU A 1 214 ? -4.585 -6.248 -14.652 1.00 95.69 214 LEU A C 1
ATOM 1628 O O . LEU A 1 214 ? -5.606 -6.616 -14.069 1.00 95.69 214 LEU A O 1
ATOM 1632 N N . GLY A 1 215 ? -4.523 -6.178 -15.986 1.00 94.12 215 GLY A N 1
ATOM 1633 C CA . GLY A 1 215 ? -5.663 -6.413 -16.878 1.00 94.12 215 GLY A CA 1
ATOM 1634 C C . GLY A 1 215 ? -6.706 -5.291 -16.833 1.00 94.12 215 GLY A C 1
ATOM 1635 O O . GLY A 1 215 ? -7.900 -5.572 -16.762 1.00 94.12 215 GLY A O 1
ATOM 1636 N N . MET A 1 216 ? -6.252 -4.035 -16.788 1.00 91.31 216 MET A N 1
ATOM 1637 C CA . MET A 1 216 ? -7.075 -2.818 -16.699 1.00 91.31 216 MET A CA 1
ATOM 1638 C C . MET A 1 216 ? -7.037 -1.963 -17.966 1.00 91.31 216 MET A C 1
ATOM 1640 O O . MET A 1 216 ? -6.029 -2.023 -18.702 1.00 91.31 216 MET A O 1
#

Sequence (216 aa):
EQYSRVYVLLPPSATDPAGVAAVAGATWSTRRFTIGASADDAGIGNLHARMVVVVNPQDWGTTPPLDQWFAQYYAGVVYVPLYADSPDDLAIQLNQTPLPAPVVARASPPQPPLGVPREQYARSYVLFNPTQTDPAWVTAVANATWARRVTLGGSADDAGIGDLDTRQAVIINPRQGYTSDILAWFAQYYPGVDLRVAEGTTPEEVALKVKQALGM